Protein AF-A0A527ZKC8-F1 (afdb_monomer_lite)

Radius of gyration: 43.71 Å; chains: 1; bounding box: 91×38×128 Å

Sequence (226 aa):
FSTQRTRDIEVAEIQVDDKDGSTTWDGANTYVAITREITGYGDRPWTLGAYFKTSQIGDEIERVMGSAMLGLGAMAVAVIVAILLGKRLSRPIQAIAGQATRVADFDLDGVTPLPRSRVLELDNQASAFNAMLIGLRAFSTYIPRSLVAKLVRTGEIGIAEPREAVVTVMFTDIAGFTTLSEQMDAAAAARLLNHHFAILCGAVDAHGGTVDKFLGDGMLAFFGAP

Foldseek 3Di:
DDDPDDPFWDWDWDADDDPPPDPDPDLQRIKIKIWGWDPDDDPDIDIDIDIDRVVVVVVVVVVVVVVVVVVVVVVVVVVVVVVVVCVLPVVLVVLVVVLVVCVLQVVLVPHDQRDAHPDPVSNVVSVVVNVVSVVSVVVCLPDQSQVVNVCSVVVCPPPDDDDDFDKDKDKDADPPVVVVVVVDDSVRNSVVLSVVVNVVVVVCVVVQKAWDDADRSMTMIIDRDD

Structure (mmCIF, N/CA/C/O backbone):
data_AF-A0A527ZKC8-F1
#
_entry.id   AF-A0A527ZKC8-F1
#
loop_
_atom_site.group_PDB
_atom_site.id
_atom_site.type_symbol
_atom_site.label_atom_id
_atom_site.label_alt_id
_atom_site.label_comp_id
_atom_site.label_asym_id
_atom_site.label_entity_id
_atom_site.label_seq_id
_atom_site.pdbx_PDB_ins_code
_atom_site.Cartn_x
_atom_site.Cartn_y
_atom_site.Cartn_z
_atom_site.occupancy
_atom_site.B_iso_or_equiv
_atom_site.auth_seq_id
_atom_site.auth_comp_id
_atom_site.auth_asym_id
_atom_site.auth_atom_id
_atom_site.pdbx_PDB_model_num
ATOM 1 N N . PHE A 1 1 ? 28.612 -21.011 -61.845 1.00 34.03 1 PHE A N 1
ATOM 2 C CA . PHE A 1 1 ? 27.182 -21.032 -61.484 1.00 34.03 1 PHE A CA 1
ATOM 3 C C . PHE A 1 1 ? 26.403 -20.188 -62.489 1.00 34.03 1 PHE A C 1
ATOM 5 O O . PHE A 1 1 ? 26.775 -19.047 -62.695 1.00 34.03 1 PHE A O 1
ATOM 12 N N . SER A 1 2 ? 25.388 -20.787 -63.126 1.00 31.19 2 SER A N 1
ATOM 13 C CA . SER A 1 2 ? 24.141 -20.178 -63.636 1.00 31.19 2 SER A CA 1
ATOM 14 C C . SER A 1 2 ? 24.172 -18.706 -64.102 1.00 31.19 2 SER A C 1
ATOM 16 O O . SER A 1 2 ? 23.878 -17.801 -63.323 1.00 31.19 2 SER A O 1
ATOM 18 N N . THR A 1 3 ? 24.400 -18.476 -65.398 1.00 37.53 3 THR A N 1
ATOM 19 C CA . THR A 1 3 ? 24.140 -17.200 -66.086 1.00 37.53 3 THR A CA 1
ATOM 20 C C . THR A 1 3 ? 22.640 -17.039 -66.351 1.00 37.53 3 THR A C 1
ATOM 22 O O . THR A 1 3 ? 22.071 -17.652 -67.255 1.00 37.53 3 THR A O 1
ATOM 25 N N . GLN A 1 4 ? 21.962 -16.220 -65.545 1.00 36.72 4 GLN A N 1
ATOM 26 C CA . GLN A 1 4 ? 20.552 -15.900 -65.761 1.00 36.72 4 GLN A CA 1
ATOM 27 C C . GLN A 1 4 ? 20.442 -14.805 -66.836 1.00 36.72 4 GLN A C 1
ATOM 29 O O . GLN A 1 4 ? 20.705 -13.628 -66.601 1.00 36.72 4 GLN A O 1
ATOM 34 N N . ARG A 1 5 ? 20.096 -15.240 -68.051 1.00 44.09 5 ARG A N 1
ATOM 35 C CA . ARG A 1 5 ? 20.024 -14.455 -69.290 1.00 44.09 5 ARG A CA 1
ATOM 36 C C . ARG A 1 5 ? 18.889 -13.425 -69.224 1.00 44.09 5 ARG A C 1
ATOM 38 O O . ARG A 1 5 ? 17.745 -13.735 -69.544 1.00 44.09 5 ARG A O 1
ATOM 45 N N . THR A 1 6 ? 19.213 -12.192 -68.847 1.00 40.44 6 THR A N 1
ATOM 46 C CA . THR A 1 6 ? 18.321 -11.037 -69.015 1.00 40.44 6 THR A CA 1
ATOM 47 C C . THR A 1 6 ? 18.992 -10.061 -69.980 1.00 40.44 6 THR A C 1
ATOM 49 O O . THR A 1 6 ? 19.844 -9.291 -69.567 1.00 40.44 6 THR A O 1
ATOM 52 N N . ARG A 1 7 ? 18.607 -10.142 -71.266 1.00 47.56 7 ARG A N 1
ATOM 53 C CA . ARG A 1 7 ? 18.971 -9.249 -72.393 1.00 47.56 7 ARG A CA 1
ATOM 54 C C . ARG A 1 7 ? 20.474 -8.978 -72.590 1.00 47.56 7 ARG A C 1
ATOM 56 O O . ARG A 1 7 ? 20.987 -8.052 -71.988 1.00 47.56 7 ARG A O 1
ATOM 63 N N . ASP A 1 8 ? 21.111 -9.729 -73.498 1.00 53.09 8 ASP A N 1
ATOM 64 C CA . ASP A 1 8 ? 22.372 -9.441 -74.226 1.00 53.09 8 ASP A CA 1
ATOM 65 C C . ASP A 1 8 ? 23.409 -8.549 -73.518 1.00 53.09 8 ASP A C 1
ATOM 67 O O . ASP A 1 8 ? 23.928 -7.597 -74.100 1.00 53.09 8 ASP A O 1
ATOM 71 N N . ILE A 1 9 ? 23.684 -8.831 -72.249 1.00 55.62 9 ILE A N 1
ATOM 72 C CA . ILE A 1 9 ? 24.714 -8.165 -71.463 1.00 55.62 9 ILE A CA 1
ATOM 73 C C . ILE A 1 9 ? 25.569 -9.269 -70.855 1.00 55.62 9 ILE A C 1
ATOM 75 O O . ILE A 1 9 ? 25.065 -10.106 -70.101 1.00 55.62 9 ILE A O 1
ATOM 79 N N . GLU A 1 10 ? 26.846 -9.284 -71.213 1.00 60.34 10 GLU A N 1
ATOM 80 C CA . GLU A 1 10 ? 27.828 -10.234 -70.707 1.00 60.34 10 GLU A CA 1
ATOM 81 C C . GLU A 1 10 ? 28.746 -9.503 -69.721 1.00 60.34 10 GLU A C 1
ATOM 83 O O . GLU A 1 10 ? 29.225 -8.401 -69.995 1.00 60.34 10 GLU A O 1
ATOM 88 N N . VAL A 1 11 ? 28.916 -10.078 -68.529 1.00 58.19 11 VAL A N 1
ATOM 89 C CA . VAL A 1 11 ? 29.765 -9.522 -67.470 1.00 58.19 11 VAL A CA 1
ATOM 90 C C . VAL A 1 11 ? 30.968 -10.438 -67.322 1.00 58.19 11 VAL A C 1
ATOM 92 O O . VAL A 1 11 ? 30.806 -11.606 -66.968 1.00 58.19 11 VAL A O 1
ATOM 95 N N . ALA A 1 12 ? 32.159 -9.916 -67.605 1.00 62.16 12 ALA A N 1
ATOM 96 C CA . ALA A 1 12 ? 33.410 -10.663 -67.546 1.00 62.16 12 ALA A CA 1
ATOM 97 C C . ALA A 1 12 ? 34.423 -9.963 -66.633 1.00 62.16 12 ALA A C 1
ATOM 99 O O . ALA A 1 12 ? 34.554 -8.737 -66.651 1.00 62.16 12 ALA A O 1
ATOM 100 N N . GLU A 1 13 ? 35.141 -10.757 -65.843 1.00 60.84 13 GLU A N 1
ATOM 101 C CA . GLU A 1 13 ? 36.259 -10.303 -65.021 1.00 60.84 13 GLU A CA 1
ATOM 102 C C . GLU A 1 13 ? 37.544 -10.389 -65.852 1.00 60.84 13 GLU A C 1
ATOM 104 O O . GLU A 1 13 ? 37.899 -11.454 -66.361 1.00 60.84 13 GLU A O 1
ATOM 109 N N . ILE A 1 14 ? 38.215 -9.255 -66.041 1.00 63.81 14 ILE A N 1
ATOM 110 C CA . ILE A 1 14 ? 39.433 -9.144 -66.842 1.00 63.81 14 ILE A CA 1
ATOM 111 C C . ILE A 1 14 ? 40.577 -8.793 -65.895 1.00 63.81 14 ILE A C 1
ATOM 113 O O . ILE A 1 14 ? 40.623 -7.690 -65.347 1.00 63.81 14 ILE A O 1
ATOM 117 N N . GLN A 1 15 ? 41.505 -9.731 -65.713 1.00 60.19 15 GLN A N 1
ATOM 118 C CA . GLN A 1 15 ? 42.778 -9.470 -65.046 1.00 60.19 15 GLN A CA 1
ATOM 119 C C . GLN A 1 15 ? 43.780 -8.969 -66.084 1.00 60.19 15 GLN A C 1
ATOM 121 O O . GLN A 1 15 ? 44.065 -9.657 -67.065 1.00 60.19 15 GLN A O 1
ATOM 126 N N . VAL A 1 16 ? 44.295 -7.758 -65.884 1.00 58.94 16 VAL A N 1
ATOM 127 C CA . VAL A 1 16 ? 45.365 -7.215 -66.724 1.00 58.94 16 VAL A CA 1
ATOM 128 C C . VAL A 1 16 ? 46.692 -7.523 -66.039 1.00 58.94 16 VAL A C 1
ATOM 130 O O . VAL A 1 16 ? 47.003 -6.934 -65.005 1.00 58.94 16 VAL A O 1
ATOM 133 N N . ASP A 1 17 ? 47.436 -8.473 -66.607 1.00 54.47 17 ASP A N 1
ATOM 134 C CA . ASP A 1 17 ? 48.789 -8.815 -66.166 1.00 54.47 17 ASP A CA 1
ATOM 135 C C . ASP A 1 17 ? 49.722 -7.646 -66.509 1.00 54.47 17 ASP A C 1
ATOM 137 O O . ASP A 1 17 ? 49.762 -7.184 -67.658 1.00 54.47 17 ASP A O 1
ATOM 141 N N . ASP A 1 18 ? 50.404 -7.109 -65.499 1.00 52.97 18 ASP A N 1
ATOM 142 C CA . ASP A 1 18 ? 51.321 -5.994 -65.702 1.00 52.97 18 ASP A CA 1
ATOM 143 C C . ASP A 1 18 ? 52.515 -6.487 -66.531 1.00 52.97 18 ASP A C 1
ATOM 145 O O . ASP A 1 18 ? 53.003 -7.604 -66.347 1.00 52.97 18 ASP A O 1
ATOM 149 N N . LYS A 1 19 ? 53.001 -5.678 -67.477 1.00 51.41 19 LYS A N 1
ATOM 150 C CA . LYS A 1 19 ? 54.030 -6.103 -68.453 1.00 51.41 19 LYS A CA 1
ATOM 151 C C . LYS A 1 19 ? 55.408 -6.383 -67.838 1.00 51.41 19 LYS A C 1
ATOM 153 O O . LYS A 1 19 ? 56.344 -6.681 -68.576 1.00 51.41 19 LYS A O 1
ATOM 158 N N . ASP A 1 20 ? 55.519 -6.325 -66.518 1.00 50.12 20 ASP A N 1
ATOM 159 C CA . A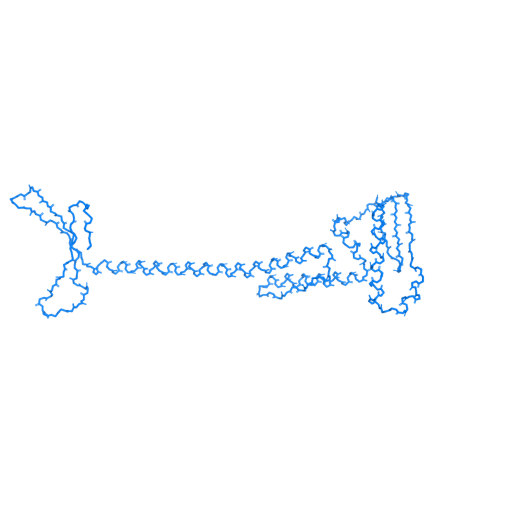SP A 1 20 ? 56.753 -6.464 -65.761 1.00 50.12 20 ASP A CA 1
ATOM 160 C C . ASP A 1 20 ? 56.661 -7.622 -64.752 1.00 50.12 20 ASP A C 1
ATOM 162 O O . ASP A 1 20 ? 56.880 -7.445 -63.560 1.00 50.12 20 ASP A O 1
ATOM 166 N N . GLY A 1 21 ? 56.272 -8.815 -65.231 1.00 47.72 21 GLY A N 1
ATOM 167 C CA . GLY A 1 21 ? 56.601 -10.145 -64.677 1.00 47.72 21 GLY A CA 1
ATOM 168 C C . GLY A 1 21 ? 56.338 -10.435 -63.190 1.00 47.72 21 GLY A C 1
ATOM 169 O O . GLY A 1 21 ? 56.732 -11.496 -62.705 1.00 47.72 21 GLY A O 1
ATOM 170 N N . SER A 1 22 ? 55.697 -9.535 -62.454 1.00 46.09 22 SER A N 1
ATOM 171 C CA . SER A 1 22 ? 55.402 -9.656 -61.035 1.00 46.09 22 SER A CA 1
ATOM 172 C C . SER A 1 22 ? 53.897 -9.796 -60.873 1.00 46.09 22 SER A C 1
ATOM 174 O O . SER A 1 22 ? 53.136 -8.835 -60.866 1.00 46.09 22 SER A O 1
ATOM 176 N N . THR A 1 23 ? 53.448 -11.043 -60.754 1.00 45.53 23 THR A N 1
ATOM 177 C CA . THR A 1 23 ? 52.056 -11.372 -60.440 1.00 45.53 23 THR A CA 1
ATOM 178 C C . THR A 1 23 ? 51.812 -11.109 -58.952 1.00 45.53 23 THR A C 1
ATOM 180 O O . THR A 1 23 ? 51.644 -12.026 -58.145 1.00 45.53 23 THR A O 1
ATOM 183 N N . THR A 1 24 ? 51.849 -9.844 -58.535 1.00 45.81 24 THR A N 1
ATOM 184 C CA . THR A 1 24 ? 51.271 -9.459 -57.248 1.00 45.81 24 THR A CA 1
ATOM 185 C C . THR A 1 24 ? 49.764 -9.633 -57.362 1.00 45.81 24 THR A C 1
ATOM 187 O O . THR A 1 24 ? 49.118 -8.968 -58.169 1.00 45.81 24 THR A O 1
ATOM 190 N N . TRP A 1 25 ? 49.213 -10.559 -56.573 1.00 49.47 25 TRP A N 1
ATOM 191 C CA . TRP A 1 25 ? 47.776 -10.710 -56.342 1.00 49.47 25 TRP A CA 1
ATOM 192 C C . TRP A 1 25 ? 47.262 -9.472 -55.605 1.00 49.47 25 TRP A C 1
ATOM 194 O O . TRP A 1 25 ? 47.007 -9.496 -54.404 1.00 49.47 25 TRP A O 1
ATOM 204 N N . ASP A 1 26 ? 47.177 -8.366 -56.326 1.00 51.28 26 ASP A N 1
ATOM 205 C CA . ASP A 1 26 ? 46.571 -7.141 -55.859 1.00 51.28 26 ASP A CA 1
ATOM 206 C C . ASP A 1 26 ? 45.283 -6.961 -56.663 1.00 51.28 26 ASP A C 1
ATOM 208 O O . ASP A 1 26 ? 45.303 -6.819 -57.890 1.00 51.28 26 ASP A O 1
ATOM 212 N N . GLY A 1 27 ? 44.135 -6.991 -55.979 1.00 54.41 27 GLY A N 1
ATOM 213 C CA . GLY A 1 27 ? 42.819 -6.722 -56.578 1.00 54.41 27 GLY A CA 1
ATOM 214 C C . GLY A 1 27 ? 42.729 -5.341 -57.249 1.00 54.41 27 GLY A C 1
ATOM 215 O O . GLY A 1 27 ? 41.728 -5.012 -57.887 1.00 54.41 27 GLY A O 1
ATOM 216 N N . ALA A 1 28 ? 43.797 -4.546 -57.149 1.00 55.34 28 ALA A N 1
ATOM 217 C CA . ALA A 1 28 ? 44.038 -3.299 -57.841 1.00 55.34 28 ALA A CA 1
ATOM 218 C C . ALA A 1 28 ? 44.031 -3.368 -59.381 1.00 55.34 28 ALA A C 1
ATOM 220 O O . ALA A 1 28 ? 43.897 -2.302 -59.963 1.00 55.34 28 ALA A O 1
ATOM 221 N N . ASN A 1 29 ? 44.132 -4.516 -60.065 1.00 60.88 29 ASN A N 1
ATOM 222 C CA . ASN A 1 29 ? 44.110 -4.574 -61.550 1.00 60.88 29 ASN A CA 1
ATOM 223 C C . ASN A 1 29 ? 42.990 -5.444 -62.151 1.00 60.88 29 ASN A C 1
ATOM 225 O O . ASN A 1 29 ? 43.012 -5.781 -63.338 1.00 60.88 29 ASN A O 1
ATOM 229 N N . THR A 1 30 ? 41.979 -5.774 -61.351 1.00 63.81 30 THR A N 1
ATOM 230 C CA . THR A 1 30 ? 40.803 -6.506 -61.821 1.00 63.81 30 THR A CA 1
ATOM 231 C C . THR A 1 30 ? 39.759 -5.538 -62.372 1.00 63.81 30 THR A C 1
ATOM 233 O O . THR A 1 30 ? 39.296 -4.638 -61.663 1.00 63.81 30 THR A O 1
ATOM 236 N N . TYR A 1 31 ? 39.329 -5.737 -63.615 1.00 70.44 31 TYR A N 1
ATOM 237 C CA . TYR A 1 31 ? 38.285 -4.941 -64.259 1.00 70.44 31 TYR A CA 1
ATOM 238 C C . TYR A 1 31 ? 37.025 -5.770 -64.474 1.00 70.44 31 TYR A C 1
ATOM 240 O O . TYR A 1 31 ? 37.095 -6.910 -64.927 1.00 70.44 31 TYR A O 1
ATOM 248 N N . VAL A 1 32 ? 35.866 -5.176 -64.207 1.00 73.50 32 VAL A N 1
ATOM 249 C CA . VAL A 1 32 ? 34.579 -5.741 -64.611 1.00 73.50 32 VAL A CA 1
ATOM 250 C C . VAL A 1 32 ? 34.177 -5.068 -65.913 1.00 73.50 32 VAL A C 1
ATOM 252 O O . VAL A 1 32 ? 33.962 -3.853 -65.953 1.00 73.50 32 VAL A O 1
ATOM 255 N N . ALA A 1 33 ? 34.103 -5.850 -66.986 1.00 73.44 33 ALA A N 1
ATOM 256 C CA . ALA A 1 33 ? 33.625 -5.387 -68.279 1.00 73.44 33 ALA A CA 1
ATOM 257 C C . ALA A 1 33 ? 32.172 -5.811 -68.474 1.00 73.44 33 ALA A C 1
ATOM 259 O O . ALA A 1 33 ? 31.831 -6.983 -68.318 1.00 73.44 33 ALA A O 1
ATOM 260 N N . ILE A 1 34 ? 31.331 -4.842 -68.822 1.00 79.19 34 ILE A N 1
ATOM 261 C CA . ILE A 1 34 ? 29.949 -5.058 -69.231 1.00 79.19 34 ILE A CA 1
ATOM 262 C C . ILE A 1 34 ? 29.918 -4.849 -70.737 1.00 79.19 34 ILE A C 1
ATOM 264 O O . ILE A 1 34 ? 30.063 -3.717 -71.209 1.00 79.19 34 ILE A O 1
ATOM 268 N N . THR A 1 35 ? 29.772 -5.931 -71.491 1.00 78.25 35 THR A N 1
ATOM 269 C CA . THR A 1 35 ? 29.757 -5.905 -72.953 1.00 78.25 35 THR A CA 1
ATOM 270 C C . THR A 1 35 ? 28.366 -6.222 -73.484 1.00 78.25 35 THR A C 1
ATOM 272 O O . THR A 1 35 ? 27.590 -6.970 -72.888 1.00 78.25 35 THR A O 1
ATOM 275 N N . ARG A 1 36 ? 28.039 -5.624 -74.626 1.00 79.25 36 ARG A N 1
ATOM 276 C CA . ARG A 1 36 ? 26.845 -5.911 -75.411 1.00 79.25 36 ARG A CA 1
ATOM 277 C C . ARG A 1 36 ? 27.232 -6.032 -76.873 1.00 79.25 36 ARG A C 1
ATOM 279 O O . ARG A 1 36 ? 27.911 -5.164 -77.420 1.00 79.25 36 ARG A O 1
ATOM 286 N N . GLU A 1 37 ? 26.762 -7.087 -77.520 1.00 75.75 37 GLU A N 1
ATOM 287 C CA . GLU A 1 37 ? 26.923 -7.240 -78.961 1.00 75.75 37 GLU A CA 1
ATOM 288 C C . GLU A 1 37 ? 25.838 -6.468 -79.715 1.00 75.75 37 GLU A C 1
ATOM 290 O O . GLU A 1 37 ? 24.651 -6.517 -79.383 1.00 75.75 37 GLU A O 1
ATOM 295 N N . ILE A 1 38 ? 26.257 -5.733 -80.741 1.00 76.75 38 ILE A N 1
ATOM 296 C CA . ILE A 1 38 ? 25.385 -5.022 -81.667 1.00 76.75 38 ILE A CA 1
ATOM 297 C C . ILE A 1 38 ? 25.590 -5.641 -83.051 1.00 76.75 38 ILE A C 1
ATOM 299 O O . ILE A 1 3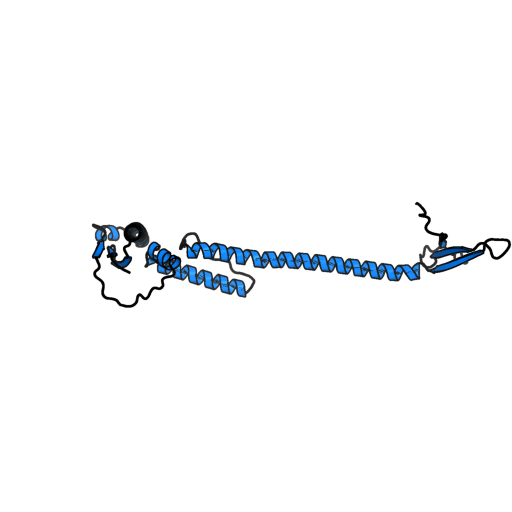8 ? 26.659 -5.544 -83.657 1.00 76.75 38 ILE A O 1
ATOM 303 N N . THR A 1 39 ? 24.545 -6.291 -83.557 1.00 70.31 39 THR A N 1
ATOM 304 C CA . THR A 1 39 ? 24.485 -6.870 -84.906 1.00 70.31 39 THR A CA 1
ATOM 305 C C . THR A 1 39 ? 23.741 -5.926 -85.853 1.00 70.31 39 THR A C 1
ATOM 307 O O . THR A 1 39 ? 22.720 -5.363 -85.463 1.00 70.31 39 THR A O 1
ATOM 310 N N . GLY A 1 40 ? 24.202 -5.779 -87.100 1.00 67.25 40 GLY A N 1
ATOM 311 C CA . GLY A 1 40 ? 23.507 -4.996 -88.141 1.00 67.25 40 GLY A CA 1
ATOM 312 C C . GLY A 1 40 ? 24.280 -3.795 -88.704 1.00 67.25 40 GLY A C 1
ATOM 313 O O . GLY A 1 40 ? 23.806 -3.166 -89.643 1.00 67.25 40 GLY A O 1
ATOM 314 N N . TYR A 1 41 ? 25.476 -3.506 -88.183 1.00 63.12 41 TYR A N 1
ATOM 315 C CA . TYR A 1 41 ? 26.401 -2.493 -88.706 1.00 63.12 41 TYR A CA 1
ATOM 316 C C . TYR A 1 41 ? 27.690 -3.170 -89.224 1.00 63.12 41 TYR A C 1
ATOM 318 O O . TYR A 1 41 ? 28.722 -3.163 -88.560 1.00 63.12 41 TYR A O 1
ATOM 326 N N . GLY A 1 42 ? 27.623 -3.782 -90.414 1.00 68.00 42 GLY A N 1
ATOM 327 C CA . GLY A 1 42 ? 28.754 -4.438 -91.098 1.00 68.00 42 GLY A CA 1
ATOM 328 C C . GLY A 1 42 ? 28.742 -5.975 -91.060 1.00 68.00 42 GLY A C 1
ATOM 329 O O . GLY A 1 42 ? 27.873 -6.585 -90.443 1.00 68.00 42 GLY A O 1
ATOM 330 N N . ASP A 1 43 ? 29.725 -6.599 -91.722 1.00 71.12 43 ASP A N 1
ATOM 331 C CA . ASP A 1 43 ? 29.804 -8.059 -91.951 1.00 71.12 43 ASP A CA 1
ATOM 332 C C . ASP A 1 43 ? 30.198 -8.891 -90.712 1.00 71.12 43 ASP A C 1
ATOM 334 O O . ASP A 1 43 ? 30.243 -10.122 -90.768 1.00 71.12 43 ASP A O 1
ATOM 338 N N . ARG A 1 44 ? 30.507 -8.246 -89.580 1.00 71.25 44 ARG A N 1
ATOM 339 C CA . ARG A 1 44 ? 30.833 -8.903 -88.303 1.00 71.25 44 ARG A CA 1
ATOM 340 C C . ARG A 1 44 ? 30.126 -8.192 -87.145 1.00 71.25 44 ARG A C 1
ATOM 342 O O . ARG A 1 44 ? 29.979 -6.973 -87.213 1.00 71.25 44 ARG A O 1
ATOM 349 N N . PRO A 1 45 ? 29.692 -8.915 -86.097 1.00 74.12 45 PRO A N 1
ATOM 350 C CA . PRO A 1 45 ? 29.107 -8.306 -84.905 1.00 74.12 45 PRO A CA 1
ATOM 351 C C . PRO A 1 45 ? 30.128 -7.405 -84.201 1.00 74.12 45 PRO A C 1
ATOM 353 O O . PRO A 1 45 ? 31.303 -7.756 -84.096 1.00 74.12 45 PRO A O 1
ATOM 356 N N . TRP A 1 46 ? 29.679 -6.240 -83.734 1.00 76.19 46 TRP A N 1
ATOM 357 C CA . TRP A 1 46 ? 30.509 -5.319 -82.955 1.00 76.19 46 TRP A CA 1
ATOM 358 C C . TRP A 1 46 ? 30.189 -5.486 -81.475 1.00 76.19 46 TRP A C 1
ATOM 360 O O . TRP A 1 46 ? 29.026 -5.416 -81.080 1.00 76.19 46 TRP A O 1
ATOM 370 N N . THR A 1 47 ? 31.213 -5.656 -80.645 1.00 76.88 47 THR A N 1
ATOM 371 C CA . THR A 1 47 ? 31.061 -5.699 -79.188 1.00 76.88 47 THR A CA 1
ATOM 372 C C . THR A 1 47 ? 31.312 -4.306 -78.624 1.00 76.88 47 THR A C 1
ATOM 374 O O . THR A 1 47 ? 32.432 -3.799 -78.672 1.00 76.88 47 THR A O 1
ATOM 377 N N . LEU A 1 48 ? 30.268 -3.671 -78.096 1.00 77.75 48 LEU A N 1
ATOM 378 C CA . LEU A 1 48 ? 30.373 -2.405 -77.379 1.00 77.75 48 LEU A CA 1
ATOM 379 C C . LEU A 1 48 ? 30.357 -2.706 -75.881 1.00 77.75 48 LEU A C 1
ATOM 381 O O . LEU A 1 48 ? 29.416 -3.323 -75.389 1.00 77.75 48 LEU A O 1
ATOM 385 N N . GLY A 1 49 ? 31.376 -2.279 -75.144 1.00 75.88 49 GLY A N 1
ATOM 386 C CA . GLY A 1 49 ? 31.428 -2.500 -73.704 1.00 75.88 49 GLY A CA 1
ATOM 387 C C . GLY A 1 49 ? 32.011 -1.328 -72.939 1.00 75.88 49 GLY A C 1
ATOM 388 O O . GLY A 1 49 ? 32.796 -0.550 -73.477 1.00 75.88 49 GLY A O 1
ATOM 389 N N . ALA A 1 50 ? 31.616 -1.221 -71.677 1.00 78.00 50 ALA A N 1
ATOM 390 C CA . ALA A 1 50 ? 32.232 -0.334 -70.701 1.00 78.00 50 ALA A CA 1
ATOM 391 C C . ALA A 1 50 ? 32.959 -1.191 -69.662 1.00 78.00 50 ALA A C 1
ATOM 393 O O . ALA A 1 50 ? 32.416 -2.197 -69.203 1.00 78.00 50 ALA A O 1
ATOM 394 N N . TYR A 1 51 ? 34.181 -0.806 -69.303 1.00 73.19 51 TYR A N 1
ATOM 395 C CA . TYR A 1 51 ? 34.959 -1.472 -68.263 1.00 73.19 51 TYR A CA 1
ATOM 396 C C . TYR A 1 51 ? 35.105 -0.549 -67.056 1.00 73.19 51 TYR A C 1
ATOM 398 O O . TYR A 1 51 ? 35.358 0.648 -67.200 1.00 73.19 51 TYR A O 1
ATOM 406 N N . PHE A 1 52 ? 34.954 -1.115 -65.865 1.00 74.62 52 PHE A N 1
ATOM 407 C CA . PHE A 1 52 ? 35.111 -0.406 -64.601 1.00 74.62 52 PHE A CA 1
ATOM 408 C C . PHE A 1 52 ? 36.148 -1.125 -63.756 1.00 74.62 52 PHE A C 1
ATOM 410 O O . PHE A 1 52 ? 36.214 -2.356 -63.736 1.00 74.62 52 PHE A O 1
ATOM 417 N N . LYS A 1 53 ? 36.985 -0.355 -63.067 1.00 70.62 53 LYS A N 1
ATOM 418 C CA . LYS A 1 53 ? 37.990 -0.917 -62.172 1.00 70.62 53 LYS A CA 1
ATOM 419 C C . LYS A 1 53 ? 37.283 -1.449 -60.924 1.00 70.62 53 LYS A C 1
ATOM 421 O O . LYS A 1 53 ? 36.535 -0.707 -60.296 1.00 70.62 53 LYS A O 1
ATOM 426 N N . THR A 1 54 ? 37.522 -2.701 -60.538 1.00 66.50 54 THR A N 1
ATOM 427 C CA . THR A 1 54 ? 36.836 -3.324 -59.385 1.00 66.50 54 THR A CA 1
ATOM 428 C C . THR A 1 54 ? 37.106 -2.559 -58.089 1.00 66.50 54 THR A C 1
ATOM 430 O O . THR A 1 54 ? 36.200 -2.380 -57.280 1.00 66.50 54 THR A O 1
ATOM 433 N N . SER A 1 55 ? 38.306 -1.991 -57.936 1.00 67.56 55 SER A N 1
ATOM 434 C CA . SER A 1 55 ? 38.659 -1.142 -56.791 1.00 67.56 55 SER A CA 1
ATOM 435 C C . SER A 1 55 ? 37.869 0.176 -56.721 1.00 67.56 55 SER A C 1
ATOM 437 O O . SER A 1 55 ? 37.763 0.749 -55.650 1.00 67.56 55 SER A O 1
ATOM 439 N N . GLN A 1 56 ? 37.294 0.665 -57.830 1.00 64.88 56 GLN A N 1
ATOM 440 C CA . GLN A 1 56 ? 36.401 1.841 -57.825 1.00 64.88 56 GLN A CA 1
ATOM 441 C C . GLN A 1 56 ? 34.973 1.504 -57.366 1.00 64.88 56 GLN A C 1
ATOM 443 O O . GLN A 1 56 ? 34.152 2.401 -57.217 1.00 64.88 56 GLN A O 1
ATOM 448 N N . ILE A 1 57 ? 34.649 0.216 -57.217 1.00 65.88 57 ILE A N 1
ATOM 449 C CA . ILE A 1 57 ? 33.337 -0.266 -56.770 1.00 65.88 57 ILE A CA 1
ATOM 450 C C . ILE A 1 57 ? 33.445 -0.856 -55.355 1.00 65.88 57 ILE A C 1
ATOM 452 O O . ILE A 1 57 ? 32.528 -0.695 -54.549 1.00 65.88 57 ILE A O 1
ATOM 456 N N . GLY A 1 58 ? 34.559 -1.528 -55.046 1.00 65.75 58 GLY A N 1
ATOM 457 C CA . GLY A 1 58 ? 34.799 -2.195 -53.765 1.00 65.75 58 GLY A CA 1
ATOM 458 C C . GLY A 1 58 ? 34.776 -1.247 -52.566 1.00 65.75 58 GLY A C 1
ATOM 459 O O . GLY A 1 58 ? 34.023 -1.492 -51.624 1.00 65.75 58 GLY A O 1
ATOM 460 N N . ASP A 1 59 ? 35.515 -0.136 -52.630 1.00 69.00 59 ASP A N 1
ATOM 461 C CA . ASP A 1 59 ? 35.669 0.798 -51.502 1.00 69.00 59 ASP A CA 1
ATOM 462 C C . ASP A 1 59 ? 34.333 1.462 -51.108 1.00 69.00 59 ASP A C 1
ATOM 464 O O . ASP A 1 59 ? 34.024 1.664 -49.927 1.00 69.00 59 ASP A O 1
ATOM 468 N N . GLU A 1 60 ? 33.483 1.756 -52.094 1.00 71.19 60 GLU A N 1
ATOM 469 C CA . GLU A 1 60 ? 32.125 2.261 -51.892 1.00 71.19 60 GLU A CA 1
ATOM 470 C C . GLU A 1 60 ? 31.207 1.224 -51.228 1.00 71.19 60 GLU A C 1
ATOM 472 O O . GLU A 1 60 ? 30.460 1.574 -50.305 1.00 71.19 60 GLU A O 1
ATOM 477 N N . ILE A 1 61 ? 31.251 -0.038 -51.669 1.00 78.50 61 ILE A N 1
ATOM 478 C CA . ILE A 1 61 ? 30.409 -1.118 -51.128 1.00 78.50 61 ILE A CA 1
ATOM 479 C C . ILE A 1 61 ? 30.841 -1.488 -49.706 1.00 78.50 61 ILE A C 1
ATOM 481 O O . ILE A 1 61 ? 29.982 -1.629 -48.829 1.00 78.50 61 ILE A O 1
ATOM 485 N N . GLU A 1 62 ? 32.145 -1.585 -49.442 1.00 77.81 62 GLU A N 1
ATOM 486 C CA . GLU A 1 62 ? 32.666 -1.893 -48.106 1.00 77.81 62 GLU A CA 1
ATOM 487 C C . GLU A 1 62 ? 32.280 -0.818 -47.083 1.00 77.81 62 GLU A C 1
ATOM 489 O O . GLU A 1 62 ? 31.856 -1.139 -45.968 1.00 77.81 62 GLU A O 1
ATOM 494 N N . ARG A 1 63 ? 32.309 0.465 -47.469 1.00 81.12 63 ARG A N 1
ATOM 495 C CA . ARG A 1 63 ? 31.869 1.578 -46.610 1.00 81.12 63 ARG A CA 1
ATOM 496 C C . ARG A 1 63 ? 30.372 1.509 -46.277 1.00 81.12 63 ARG A C 1
ATOM 498 O O . ARG A 1 63 ? 29.970 1.777 -45.137 1.00 81.12 63 ARG A O 1
ATOM 505 N N . VAL A 1 64 ? 29.533 1.132 -47.243 1.00 85.88 64 VAL A N 1
ATOM 506 C CA . VAL A 1 64 ? 28.086 0.951 -47.027 1.00 85.88 64 VAL A CA 1
ATOM 507 C C . VAL A 1 64 ? 27.813 -0.267 -46.141 1.00 85.88 64 VAL A C 1
ATOM 509 O O . VAL A 1 64 ? 27.027 -0.171 -45.199 1.00 85.88 64 VAL A O 1
ATOM 512 N N . MET A 1 65 ? 28.498 -1.391 -46.368 1.00 86.38 65 MET A N 1
ATOM 513 C CA . MET A 1 65 ? 28.353 -2.583 -45.524 1.00 86.38 65 MET A CA 1
ATOM 514 C C . MET A 1 65 ? 28.824 -2.338 -44.085 1.00 86.38 65 MET A C 1
ATOM 516 O O . MET A 1 65 ? 28.129 -2.724 -43.143 1.00 86.38 65 MET A O 1
ATOM 520 N N . GLY A 1 66 ? 29.953 -1.648 -43.896 1.00 83.94 66 GLY A N 1
ATOM 521 C CA . GLY A 1 66 ? 30.477 -1.311 -42.570 1.00 83.94 66 GLY A CA 1
ATOM 522 C C . GLY A 1 66 ? 29.536 -0.401 -41.774 1.00 83.94 66 GLY A C 1
ATOM 523 O O . GLY A 1 66 ? 29.239 -0.671 -40.608 1.00 83.94 66 GLY A O 1
ATOM 524 N N . SER A 1 67 ? 28.991 0.640 -42.411 1.00 90.62 67 SER A N 1
ATOM 525 C CA . SER A 1 67 ? 28.000 1.522 -41.774 1.00 90.62 67 SER A CA 1
ATOM 526 C C . SER A 1 67 ? 26.666 0.818 -41.492 1.00 90.62 67 SER A C 1
ATOM 528 O O . SER A 1 67 ? 26.071 1.050 -40.436 1.00 90.62 67 SER A O 1
ATOM 530 N N . ALA A 1 68 ? 26.230 -0.104 -42.358 1.00 91.75 68 ALA A N 1
ATOM 531 C CA . ALA A 1 68 ? 25.048 -0.930 -42.114 1.00 91.75 68 ALA A CA 1
ATOM 532 C C . ALA A 1 68 ? 25.223 -1.848 -40.890 1.00 91.75 68 ALA A C 1
ATOM 534 O O . ALA A 1 68 ? 24.333 -1.911 -40.039 1.00 91.75 68 ALA A O 1
ATOM 535 N N . MET A 1 69 ? 26.377 -2.511 -40.749 1.00 92.56 69 MET A N 1
ATOM 536 C CA . MET A 1 69 ? 26.680 -3.352 -39.582 1.00 92.56 69 MET A CA 1
ATOM 537 C C . MET A 1 69 ? 26.742 -2.542 -38.283 1.00 92.56 69 MET A C 1
ATOM 539 O O . MET A 1 69 ? 26.190 -2.972 -37.268 1.00 92.56 69 MET A O 1
ATOM 543 N N . LEU A 1 70 ? 27.352 -1.353 -38.315 1.00 94.81 70 LEU A N 1
ATOM 544 C CA . LEU A 1 70 ? 27.372 -0.444 -37.166 1.00 94.81 70 LEU A CA 1
ATOM 545 C C . LEU A 1 70 ? 25.958 -0.008 -36.766 1.00 94.81 70 LEU A C 1
ATOM 547 O O . LEU A 1 70 ? 25.631 -0.023 -35.579 1.00 94.81 70 LEU A O 1
ATOM 551 N N . GLY A 1 71 ? 25.101 0.318 -37.738 1.00 94.00 71 GLY A N 1
ATOM 552 C CA . GLY A 1 71 ? 23.699 0.656 -37.485 1.00 94.00 71 GLY A CA 1
ATOM 553 C C . GLY A 1 71 ? 22.922 -0.497 -36.845 1.00 94.00 71 GLY A C 1
ATOM 554 O O . GLY A 1 71 ? 22.197 -0.296 -35.869 1.00 94.00 71 GLY A O 1
ATOM 555 N N . LEU A 1 72 ? 23.123 -1.720 -37.337 1.00 96.06 72 LEU A N 1
ATOM 556 C CA . LEU A 1 72 ? 22.477 -2.924 -36.806 1.00 96.06 72 LEU A CA 1
ATOM 557 C C . LEU A 1 72 ? 22.949 -3.224 -35.374 1.00 96.06 72 LEU A C 1
ATOM 559 O O . LEU A 1 72 ? 22.133 -3.516 -34.497 1.00 96.06 72 LEU A O 1
ATOM 563 N N . GLY A 1 73 ? 24.248 -3.058 -35.111 1.00 96.56 73 GLY A N 1
ATOM 564 C CA . GLY A 1 73 ? 24.819 -3.142 -33.767 1.00 96.56 73 GLY A CA 1
ATOM 565 C C . GLY A 1 73 ? 24.236 -2.094 -32.817 1.00 96.56 73 GLY A C 1
ATOM 566 O O . GLY A 1 73 ? 23.794 -2.435 -31.719 1.00 96.56 73 GLY A O 1
ATOM 567 N N . ALA A 1 74 ? 24.152 -0.833 -33.247 1.00 97.00 74 ALA A N 1
ATOM 568 C CA . ALA A 1 74 ? 23.556 0.244 -32.457 1.00 97.00 74 ALA A CA 1
ATOM 569 C C . ALA A 1 74 ? 22.077 -0.028 -32.132 1.00 97.00 74 ALA A C 1
ATOM 571 O O . ALA A 1 74 ? 21.647 0.164 -30.993 1.00 97.00 74 ALA A O 1
ATOM 572 N N . MET A 1 75 ? 21.312 -0.544 -33.098 1.00 97.44 75 MET A N 1
ATOM 573 C CA . MET A 1 75 ? 19.914 -0.929 -32.895 1.00 97.44 75 MET A CA 1
ATOM 574 C C . MET A 1 75 ? 19.783 -2.076 -31.885 1.00 97.44 75 MET A C 1
ATOM 576 O O . MET A 1 75 ? 18.944 -2.009 -30.985 1.00 97.44 75 MET A O 1
ATOM 580 N N . ALA A 1 76 ? 20.641 -3.095 -31.972 1.00 97.00 76 ALA A N 1
ATOM 581 C CA . ALA A 1 76 ? 20.653 -4.197 -31.012 1.00 97.00 76 ALA A CA 1
ATOM 582 C C . ALA A 1 76 ? 20.957 -3.707 -29.586 1.00 97.00 76 ALA A C 1
ATOM 584 O O . ALA A 1 76 ? 20.259 -4.078 -28.639 1.00 97.00 76 ALA A O 1
ATOM 585 N N . VAL A 1 77 ? 21.941 -2.815 -29.428 1.00 97.50 77 VAL A N 1
ATOM 586 C CA . VAL A 1 77 ? 22.269 -2.197 -28.134 1.00 97.50 77 VAL A CA 1
ATOM 587 C C . VAL A 1 77 ? 21.091 -1.382 -27.600 1.00 97.50 77 VAL A C 1
ATOM 589 O O . VAL A 1 77 ? 20.734 -1.535 -26.432 1.00 97.50 77 VAL A O 1
ATOM 592 N N . ALA A 1 78 ? 20.441 -0.572 -28.440 1.00 97.12 78 ALA A N 1
ATOM 593 C CA . ALA A 1 78 ? 19.278 0.217 -28.039 1.00 97.12 78 ALA A CA 1
ATOM 594 C C . ALA A 1 78 ? 18.129 -0.669 -27.529 1.00 97.12 78 ALA A C 1
ATOM 596 O O . ALA A 1 78 ? 17.547 -0.380 -26.481 1.00 97.12 78 ALA A O 1
ATOM 597 N N . VAL A 1 79 ? 17.849 -1.788 -28.205 1.00 97.56 79 VAL A N 1
ATOM 598 C CA . VAL A 1 79 ? 16.828 -2.761 -27.776 1.00 97.56 79 VAL A CA 1
ATOM 599 C C . VAL A 1 79 ? 17.202 -3.406 -26.439 1.00 97.56 79 VAL A C 1
ATOM 601 O O . VAL A 1 79 ? 16.359 -3.506 -25.546 1.00 97.56 79 VAL A O 1
ATOM 604 N N . ILE A 1 80 ? 18.465 -3.801 -26.255 1.00 96.81 80 ILE A N 1
ATOM 605 C CA . ILE A 1 80 ? 18.942 -4.378 -24.989 1.00 96.81 80 ILE A CA 1
ATOM 606 C C . ILE A 1 80 ? 18.786 -3.368 -23.847 1.00 96.81 80 ILE A C 1
ATOM 608 O O . ILE A 1 80 ? 18.247 -3.712 -22.791 1.00 96.81 80 ILE A O 1
ATOM 612 N N . VAL A 1 81 ? 19.202 -2.117 -24.057 1.00 96.44 81 VAL A N 1
ATOM 613 C CA . VAL A 1 81 ? 19.060 -1.038 -23.070 1.00 96.44 81 VAL A CA 1
ATOM 614 C C . VAL A 1 81 ? 17.587 -0.793 -22.742 1.00 96.44 81 VAL A C 1
ATOM 616 O O . VAL A 1 81 ? 17.242 -0.727 -21.562 1.00 96.44 81 VAL A O 1
ATOM 619 N N . ALA A 1 82 ? 16.707 -0.742 -23.746 1.00 94.81 82 ALA A N 1
ATOM 620 C CA . ALA A 1 82 ? 15.271 -0.565 -23.547 1.00 94.81 82 ALA A CA 1
ATOM 621 C C . ALA A 1 82 ? 14.660 -1.698 -22.702 1.00 94.81 82 ALA A C 1
ATOM 623 O O . ALA A 1 82 ? 13.923 -1.432 -21.751 1.00 94.81 82 ALA A O 1
ATOM 624 N N . ILE A 1 83 ? 15.015 -2.958 -22.979 1.00 95.06 83 ILE A N 1
ATOM 625 C CA . ILE A 1 83 ? 14.531 -4.115 -22.208 1.00 95.06 83 ILE A CA 1
ATOM 626 C C . ILE A 1 83 ? 15.064 -4.082 -20.768 1.00 95.06 83 ILE A C 1
ATOM 628 O O . ILE A 1 83 ? 14.314 -4.353 -19.824 1.00 95.06 83 ILE A O 1
ATOM 632 N N . LEU A 1 84 ? 16.344 -3.755 -20.572 1.00 90.06 84 LEU A N 1
ATOM 633 C CA . LEU A 1 84 ? 16.950 -3.656 -19.241 1.00 90.06 84 LEU A CA 1
ATOM 634 C C . LEU A 1 84 ? 16.310 -2.542 -18.410 1.00 90.06 84 LEU A C 1
ATOM 636 O O . LEU A 1 84 ? 15.987 -2.760 -17.238 1.00 90.06 84 LEU A O 1
ATOM 640 N N . LEU A 1 85 ? 16.100 -1.372 -19.014 1.00 88.44 85 LEU A N 1
ATOM 641 C CA . LEU A 1 85 ? 15.465 -0.229 -18.368 1.00 88.44 85 LEU A CA 1
ATOM 642 C C . LEU A 1 85 ? 14.000 -0.543 -18.040 1.00 88.44 85 LEU A C 1
ATOM 644 O O . LEU A 1 85 ? 13.580 -0.372 -16.896 1.00 88.44 85 LEU A O 1
ATOM 648 N N . GLY A 1 86 ? 13.264 -1.133 -18.986 1.00 87.88 86 GLY A N 1
ATOM 649 C CA . GLY A 1 86 ? 11.888 -1.583 -18.776 1.00 87.88 86 GLY A CA 1
ATOM 650 C C . GLY A 1 86 ? 11.769 -2.561 -17.607 1.00 87.88 86 GLY A C 1
ATOM 651 O O . GLY A 1 86 ? 10.942 -2.372 -16.715 1.00 87.88 86 GLY A O 1
ATOM 652 N N . LYS A 1 87 ? 12.657 -3.560 -17.525 1.00 85.69 87 LYS A N 1
ATOM 653 C CA . LYS A 1 87 ? 12.674 -4.508 -16.397 1.00 85.69 87 LYS A CA 1
ATOM 654 C C . LYS A 1 87 ? 13.081 -3.857 -15.070 1.00 85.69 87 LYS A C 1
ATOM 656 O O . LYS A 1 87 ? 12.583 -4.283 -14.026 1.00 85.69 87 LYS A O 1
ATOM 661 N N . ARG A 1 88 ? 13.962 -2.849 -15.085 1.00 81.38 88 ARG A N 1
ATOM 662 C CA . ARG A 1 88 ? 14.377 -2.115 -13.875 1.00 81.38 88 ARG A CA 1
ATOM 663 C C . ARG A 1 88 ? 13.281 -1.220 -13.305 1.00 81.38 88 ARG A C 1
ATOM 665 O O . ARG A 1 88 ? 13.225 -1.102 -12.087 1.00 81.38 88 ARG A O 1
ATOM 672 N N . LEU A 1 89 ? 12.424 -0.630 -14.139 1.00 81.94 89 LEU A N 1
ATOM 673 C CA . LEU A 1 89 ? 11.315 0.208 -13.666 1.00 81.94 89 LEU A CA 1
ATOM 674 C C . LEU A 1 89 ? 10.037 -0.591 -13.388 1.00 81.94 89 LEU A C 1
ATOM 676 O O . LEU A 1 89 ? 9.357 -0.333 -12.399 1.00 81.94 89 LEU A O 1
ATOM 680 N N . SER A 1 90 ? 9.713 -1.583 -14.219 1.00 86.44 90 SER A N 1
ATOM 681 C CA . SER A 1 90 ? 8.437 -2.301 -14.112 1.00 86.44 90 SER A CA 1
ATOM 682 C C . SER A 1 90 ? 8.330 -3.149 -12.843 1.00 86.44 90 SER A C 1
ATOM 684 O O . SER A 1 90 ? 7.248 -3.244 -12.267 1.00 86.44 90 SER A O 1
ATOM 686 N N . ARG A 1 91 ? 9.429 -3.776 -12.399 1.00 82.50 91 ARG A N 1
ATOM 687 C CA . ARG A 1 91 ? 9.416 -4.659 -11.219 1.00 82.50 91 ARG A CA 1
ATOM 688 C C . ARG A 1 91 ? 9.098 -3.906 -9.914 1.00 82.50 91 ARG A C 1
ATOM 690 O O . ARG A 1 91 ? 8.195 -4.352 -9.211 1.00 82.50 91 ARG A O 1
ATOM 69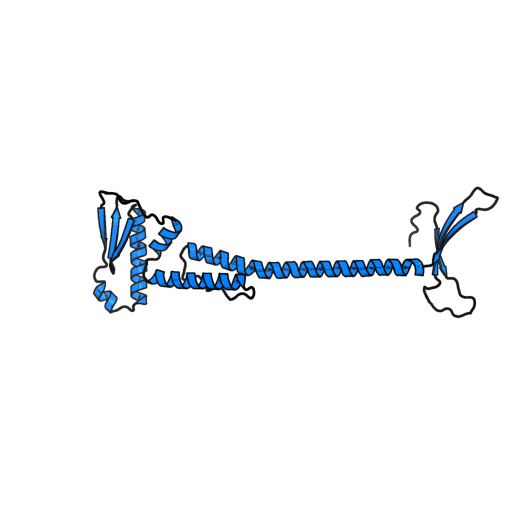7 N N . PRO A 1 92 ? 9.767 -2.780 -9.583 1.00 79.25 92 PRO A N 1
ATOM 698 C CA . PRO A 1 92 ? 9.426 -1.992 -8.398 1.00 79.25 92 PRO A CA 1
ATOM 699 C C . PRO A 1 92 ? 7.986 -1.475 -8.408 1.00 79.25 92 PRO A C 1
ATOM 701 O O . PRO A 1 92 ? 7.314 -1.546 -7.386 1.00 79.25 92 PRO A O 1
ATOM 704 N N . ILE A 1 93 ? 7.492 -1.006 -9.561 1.00 83.81 93 ILE A N 1
ATOM 705 C CA . ILE A 1 93 ? 6.128 -0.470 -9.683 1.00 83.81 93 ILE A CA 1
ATOM 706 C C . ILE A 1 93 ? 5.087 -1.555 -9.387 1.00 83.81 93 ILE A C 1
ATOM 708 O O . ILE A 1 93 ? 4.164 -1.328 -8.608 1.00 83.81 93 ILE A O 1
ATOM 712 N N . GLN A 1 94 ? 5.257 -2.756 -9.949 1.00 82.81 94 GLN A N 1
ATOM 713 C CA . GLN A 1 94 ? 4.363 -3.885 -9.674 1.00 82.81 94 GLN A CA 1
ATOM 714 C C . GLN A 1 94 ? 4.421 -4.327 -8.206 1.00 82.81 94 GLN A C 1
ATOM 716 O O . GLN A 1 94 ? 3.393 -4.690 -7.637 1.00 82.81 94 GLN A O 1
ATOM 721 N N . ALA A 1 95 ? 5.600 -4.263 -7.581 1.00 80.62 95 ALA A N 1
ATOM 722 C CA . ALA A 1 95 ? 5.751 -4.566 -6.162 1.00 80.62 95 ALA A CA 1
ATOM 723 C C . ALA A 1 95 ? 5.002 -3.553 -5.279 1.00 80.62 95 ALA A C 1
ATOM 725 O O . ALA A 1 95 ? 4.275 -3.968 -4.381 1.00 80.62 95 ALA A O 1
ATOM 726 N N . ILE A 1 96 ? 5.118 -2.249 -5.561 1.00 83.00 96 ILE A N 1
ATOM 727 C CA . ILE A 1 96 ? 4.374 -1.200 -4.844 1.00 83.00 96 ILE A CA 1
ATOM 728 C C . ILE A 1 96 ? 2.866 -1.402 -5.022 1.00 83.00 96 ILE A C 1
ATOM 730 O O . ILE A 1 96 ? 2.135 -1.425 -4.035 1.00 83.00 96 ILE A O 1
ATOM 734 N N . ALA A 1 97 ? 2.406 -1.602 -6.261 1.00 81.94 97 ALA A N 1
ATOM 735 C CA . ALA A 1 97 ? 0.986 -1.768 -6.565 1.00 81.94 97 ALA A CA 1
ATOM 736 C C . ALA A 1 97 ? 0.375 -2.974 -5.834 1.00 81.94 97 ALA A C 1
ATOM 738 O O . ALA A 1 97 ? -0.667 -2.843 -5.197 1.00 81.94 97 ALA A O 1
ATOM 739 N N . GLY A 1 98 ? 1.050 -4.129 -5.859 1.00 81.00 98 GLY A N 1
ATOM 740 C CA . GLY A 1 98 ? 0.563 -5.332 -5.182 1.00 81.00 98 GLY A CA 1
ATOM 741 C C . GLY A 1 98 ? 0.502 -5.194 -3.657 1.00 81.00 98 GLY A C 1
ATOM 742 O O . GLY A 1 98 ? -0.415 -5.724 -3.032 1.00 81.00 98 GLY A O 1
ATOM 743 N N . GLN A 1 99 ? 1.449 -4.472 -3.048 1.00 81.19 99 GLN A N 1
ATOM 744 C CA . GLN A 1 99 ? 1.434 -4.215 -1.603 1.00 81.19 99 GLN A CA 1
ATOM 745 C C . GLN A 1 99 ? 0.383 -3.165 -1.221 1.00 81.19 99 GLN A C 1
ATOM 747 O O . GLN A 1 99 ? -0.269 -3.308 -0.191 1.00 81.19 99 GLN A O 1
ATOM 752 N N . ALA A 1 100 ? 0.167 -2.147 -2.057 1.00 80.69 100 ALA A N 1
ATOM 753 C CA . ALA A 1 100 ? -0.848 -1.124 -1.820 1.00 80.69 100 ALA A CA 1
ATOM 754 C C . ALA A 1 100 ? -2.266 -1.713 -1.755 1.00 80.69 100 ALA A C 1
ATOM 756 O O . ALA A 1 100 ? -3.036 -1.326 -0.880 1.00 80.69 100 ALA A O 1
ATOM 757 N N . THR A 1 101 ? -2.594 -2.692 -2.608 1.00 79.38 101 THR A N 1
ATOM 758 C CA . THR A 1 101 ? -3.888 -3.396 -2.544 1.00 79.38 101 THR A CA 1
ATOM 759 C C . THR A 1 101 ? -4.082 -4.117 -1.209 1.00 79.38 101 THR A C 1
ATOM 761 O O . THR A 1 101 ? -5.140 -4.007 -0.605 1.00 79.38 101 THR A O 1
ATOM 764 N N . ARG A 1 102 ? -3.041 -4.777 -0.684 1.00 77.69 102 ARG A N 1
ATOM 765 C CA . ARG A 1 102 ? -3.114 -5.453 0.627 1.00 77.69 102 ARG A CA 1
ATOM 766 C C . ARG A 1 102 ? -3.296 -4.476 1.784 1.00 77.69 102 ARG A C 1
ATOM 768 O O . ARG A 1 102 ? -4.032 -4.758 2.723 1.00 77.69 102 ARG A O 1
ATOM 775 N N . VAL A 1 103 ? -2.645 -3.314 1.705 1.00 79.00 103 VAL A N 1
ATOM 776 C CA . VAL A 1 103 ? -2.836 -2.236 2.684 1.00 79.00 103 VAL A CA 1
ATOM 777 C C . VAL A 1 103 ? -4.259 -1.671 2.615 1.00 79.00 103 VAL A C 1
ATOM 779 O O . VAL A 1 103 ? -4.829 -1.380 3.664 1.00 79.00 103 VAL A O 1
ATOM 782 N N . ALA A 1 104 ? -4.853 -1.559 1.422 1.00 72.00 104 ALA A N 1
ATOM 783 C CA . ALA A 1 104 ? -6.250 -1.144 1.258 1.00 72.00 104 ALA A CA 1
ATOM 784 C C . ALA A 1 104 ? -7.234 -2.138 1.902 1.00 72.00 104 ALA A C 1
ATOM 786 O O . ALA A 1 104 ? -8.207 -1.719 2.523 1.00 72.00 104 ALA A O 1
ATOM 787 N N . ASP A 1 105 ? -6.927 -3.435 1.846 1.00 72.62 105 ASP A N 1
ATOM 788 C CA . ASP A 1 105 ? -7.680 -4.486 2.545 1.00 72.62 105 ASP A CA 1
ATOM 789 C C . ASP A 1 105 ? -7.341 -4.582 4.051 1.00 72.62 105 ASP A C 1
ATOM 791 O O . ASP A 1 105 ? -7.840 -5.459 4.756 1.00 72.62 105 ASP A O 1
ATOM 795 N N . PHE A 1 106 ? -6.505 -3.671 4.562 1.00 71.50 106 PHE A N 1
ATOM 796 C CA . PHE A 1 106 ? -6.035 -3.604 5.949 1.00 71.50 106 PHE A CA 1
ATOM 797 C C . PHE A 1 106 ? -5.313 -4.875 6.450 1.00 71.50 106 PHE A C 1
ATOM 799 O O . PHE A 1 106 ? -5.209 -5.113 7.658 1.00 71.50 106 PHE A O 1
ATOM 806 N N . ASP A 1 107 ? -4.746 -5.671 5.537 1.00 74.62 107 ASP A N 1
ATOM 807 C CA . ASP A 1 107 ? -3.855 -6.790 5.864 1.00 74.62 107 ASP A CA 1
ATOM 808 C C . ASP A 1 107 ? -2.433 -6.268 6.120 1.00 74.62 107 ASP A C 1
ATOM 810 O O . ASP A 1 107 ? -1.554 -6.287 5.257 1.00 74.62 107 ASP A O 1
ATOM 814 N N . LEU A 1 108 ? -2.212 -5.732 7.322 1.00 73.06 108 LEU A N 1
ATOM 815 C CA . LEU A 1 108 ? -0.949 -5.081 7.686 1.00 73.06 108 LEU A CA 1
ATOM 816 C C . LEU A 1 108 ? 0.135 -6.050 8.157 1.00 73.06 108 LEU A C 1
ATOM 818 O O . LEU A 1 108 ? 1.305 -5.661 8.197 1.00 73.06 108 LEU A O 1
ATOM 822 N N . ASP A 1 109 ? -0.211 -7.282 8.527 1.00 71.62 109 ASP A N 1
ATOM 823 C CA . ASP A 1 109 ? 0.760 -8.254 9.046 1.00 71.62 109 ASP A CA 1
ATOM 824 C C . ASP A 1 109 ? 1.507 -8.956 7.904 1.00 71.62 109 ASP A C 1
ATOM 826 O O . ASP A 1 109 ? 2.694 -9.257 8.037 1.00 71.62 109 ASP A O 1
ATOM 830 N N . GLY A 1 110 ? 0.854 -9.136 6.750 1.00 68.44 110 GLY A N 1
ATOM 831 C CA . GLY A 1 110 ? 1.441 -9.759 5.560 1.00 68.44 110 GLY A CA 1
ATOM 832 C C . GLY A 1 110 ? 2.315 -8.844 4.689 1.00 68.44 110 GLY A C 1
ATOM 833 O O . GLY A 1 110 ? 2.885 -9.312 3.698 1.00 68.44 110 GLY A O 1
ATOM 834 N N . VAL A 1 111 ? 2.425 -7.549 5.012 1.00 71.44 111 VAL A N 1
ATOM 835 C CA . VAL A 1 111 ? 3.131 -6.557 4.179 1.00 71.44 111 VAL A CA 1
ATOM 836 C C . VAL A 1 111 ? 4.577 -6.370 4.643 1.00 71.44 111 VAL A C 1
ATOM 838 O O . VAL A 1 111 ? 4.859 -5.844 5.720 1.00 71.44 111 VAL A O 1
ATOM 841 N N . THR A 1 112 ? 5.539 -6.770 3.819 1.00 76.06 112 THR A N 1
ATOM 842 C CA . THR A 1 112 ? 6.964 -6.506 4.070 1.00 76.06 112 THR A CA 1
ATOM 843 C C . THR A 1 112 ? 7.351 -5.104 3.594 1.00 76.06 112 THR A C 1
ATOM 845 O O . THR A 1 112 ? 6.934 -4.730 2.494 1.00 76.06 112 THR A O 1
ATOM 848 N N . PRO A 1 113 ? 8.181 -4.348 4.344 1.00 78.50 113 PRO A N 1
ATOM 849 C CA . PRO A 1 113 ? 8.697 -3.064 3.879 1.00 78.50 113 PRO A CA 1
ATOM 850 C C . PRO A 1 113 ? 9.359 -3.188 2.507 1.00 78.50 113 PRO A C 1
ATOM 852 O O . PRO A 1 113 ? 10.087 -4.148 2.236 1.00 78.50 113 PRO A O 1
ATOM 855 N N . LEU A 1 114 ? 9.111 -2.208 1.643 1.00 81.38 114 LEU A N 1
ATOM 856 C CA . LEU A 1 114 ? 9.691 -2.185 0.309 1.00 81.38 114 LEU A CA 1
ATOM 857 C C . LEU A 1 114 ? 11.208 -1.939 0.398 1.00 81.38 114 LEU A C 1
ATOM 859 O O . LEU A 1 114 ? 11.639 -1.083 1.181 1.00 81.38 114 LEU A O 1
ATOM 863 N N . PRO A 1 115 ? 12.024 -2.657 -0.397 1.00 79.19 115 PRO A N 1
ATOM 864 C CA . PRO A 1 115 ? 13.465 -2.450 -0.437 1.00 79.19 115 PRO A CA 1
ATOM 865 C C . PRO A 1 115 ? 13.811 -1.095 -1.067 1.00 79.19 115 PRO A C 1
ATOM 867 O O . PRO A 1 115 ? 13.072 -0.577 -1.905 1.00 79.19 115 PRO A O 1
ATOM 870 N N . ARG A 1 116 ? 14.976 -0.549 -0.703 1.00 80.62 116 ARG A N 1
ATOM 871 C CA . ARG A 1 116 ? 15.482 0.703 -1.280 1.00 80.62 116 ARG A CA 1
ATOM 872 C C . ARG A 1 116 ? 15.729 0.589 -2.779 1.00 80.62 116 ARG A C 1
ATOM 874 O O . ARG A 1 116 ? 16.206 -0.442 -3.267 1.00 80.62 116 ARG A O 1
ATOM 881 N N . SER A 1 117 ? 15.445 1.668 -3.500 1.00 83.12 117 SER A N 1
ATOM 882 C CA . SER A 1 117 ? 15.646 1.744 -4.947 1.00 83.12 117 SER A CA 1
ATOM 883 C C . SER A 1 117 ? 16.898 2.547 -5.290 1.00 83.12 117 SER A C 1
ATOM 885 O O . SER A 1 117 ? 17.287 3.468 -4.583 1.00 83.12 117 SER A O 1
ATOM 887 N N . ARG A 1 118 ? 17.541 2.213 -6.415 1.00 80.75 118 ARG A N 1
ATOM 888 C CA . ARG A 1 118 ? 18.636 3.029 -6.979 1.00 80.75 118 ARG A CA 1
ATOM 889 C C . ARG A 1 118 ? 18.126 4.260 -7.728 1.00 80.75 118 ARG A C 1
ATOM 891 O O . ARG A 1 118 ? 18.914 5.141 -8.048 1.00 80.75 118 ARG A O 1
ATOM 898 N N . VAL A 1 119 ? 16.838 4.275 -8.063 1.00 81.88 119 VAL A N 1
ATOM 899 C CA . VAL A 1 119 ? 16.163 5.423 -8.672 1.00 81.88 119 VAL A CA 1
ATOM 900 C C . VAL A 1 119 ? 15.616 6.266 -7.532 1.00 81.88 119 VAL A C 1
ATOM 902 O O . VAL A 1 119 ? 14.804 5.765 -6.755 1.00 81.88 119 VAL A O 1
ATOM 905 N N . LEU A 1 120 ? 16.068 7.514 -7.434 1.00 84.62 120 LEU A N 1
ATOM 906 C CA . LEU A 1 120 ? 15.769 8.404 -6.312 1.00 84.62 120 LEU A CA 1
ATOM 907 C C . LEU A 1 120 ? 14.259 8.591 -6.112 1.00 84.62 120 LEU A C 1
ATOM 909 O O . LEU A 1 120 ? 13.762 8.510 -4.994 1.00 84.62 120 LEU A O 1
ATOM 913 N N . GLU A 1 121 ? 13.511 8.769 -7.197 1.00 85.19 121 GLU A N 1
ATOM 914 C CA . GLU A 1 121 ? 12.060 8.948 -7.170 1.00 85.19 121 GLU A CA 1
ATOM 915 C C . GLU A 1 121 ? 11.346 7.713 -6.607 1.00 85.19 121 GLU A C 1
ATOM 917 O O . GLU A 1 121 ? 10.426 7.835 -5.798 1.00 85.19 121 GLU A O 1
ATOM 922 N N . LEU A 1 122 ? 11.801 6.516 -6.992 1.00 82.62 122 LEU A N 1
ATOM 923 C CA . LEU A 1 122 ? 11.255 5.257 -6.484 1.00 82.62 122 LEU A CA 1
ATOM 924 C C . LEU A 1 122 ? 11.659 5.011 -5.026 1.00 82.62 122 LEU A C 1
ATOM 926 O O . LEU A 1 122 ? 10.883 4.422 -4.280 1.00 82.62 122 LEU A O 1
ATOM 930 N N . ASP A 1 123 ? 12.846 5.455 -4.609 1.00 86.00 123 ASP A N 1
ATOM 931 C CA . ASP A 1 123 ? 13.285 5.347 -3.215 1.00 86.00 123 ASP A CA 1
ATOM 932 C C . ASP A 1 123 ? 12.465 6.265 -2.302 1.00 86.00 123 ASP A C 1
ATOM 934 O O . ASP A 1 123 ? 11.984 5.831 -1.254 1.00 86.00 123 ASP A O 1
ATOM 938 N N . ASN A 1 124 ? 12.199 7.496 -2.750 1.00 88.25 124 ASN A N 1
ATOM 939 C CA . ASN A 1 124 ? 11.323 8.433 -2.050 1.00 88.25 124 ASN A CA 1
ATOM 940 C C . ASN A 1 124 ? 9.906 7.860 -1.884 1.00 88.25 124 ASN A C 1
ATOM 942 O O . ASN A 1 124 ? 9.347 7.917 -0.787 1.00 88.25 124 ASN A O 1
ATOM 946 N N . GLN A 1 125 ? 9.344 7.251 -2.936 1.00 87.88 125 GLN A N 1
ATOM 947 C CA . GLN A 1 125 ? 8.039 6.582 -2.857 1.00 87.88 125 GLN A CA 1
ATOM 948 C C . GLN A 1 125 ? 8.053 5.374 -1.912 1.00 87.88 125 GLN A C 1
ATOM 950 O O . GLN A 1 125 ? 7.147 5.233 -1.091 1.00 87.88 125 GLN A O 1
ATOM 955 N N . ALA A 1 126 ? 9.080 4.521 -1.985 1.00 85.50 126 ALA A N 1
ATOM 956 C CA . ALA A 1 126 ? 9.211 3.360 -1.106 1.00 85.50 126 ALA A CA 1
ATOM 957 C C . ALA A 1 126 ? 9.346 3.774 0.368 1.00 85.50 126 ALA A C 1
ATOM 959 O O . ALA A 1 126 ? 8.714 3.180 1.242 1.00 85.50 126 ALA A O 1
ATOM 960 N N . SER A 1 127 ? 10.121 4.824 0.647 1.00 87.75 127 SER A N 1
ATOM 961 C CA . SER A 1 127 ? 10.280 5.389 1.989 1.00 87.75 127 SER A CA 1
ATOM 962 C C . SER A 1 127 ? 8.962 5.947 2.533 1.00 87.75 127 SER A C 1
ATOM 964 O O . SER A 1 127 ? 8.565 5.602 3.647 1.00 87.75 127 SER A O 1
ATOM 966 N N . ALA A 1 128 ? 8.237 6.737 1.732 1.00 87.06 128 ALA A N 1
ATOM 967 C CA . ALA A 1 128 ? 6.932 7.275 2.114 1.00 87.06 128 ALA A CA 1
ATOM 968 C C . ALA A 1 128 ? 5.904 6.161 2.379 1.00 87.06 128 ALA A C 1
ATOM 970 O O . ALA A 1 128 ? 5.197 6.197 3.386 1.00 87.06 128 ALA A O 1
ATOM 971 N N . PHE A 1 129 ? 5.870 5.133 1.526 1.00 86.69 129 PHE A N 1
ATOM 972 C CA . PHE A 1 129 ? 5.021 3.959 1.724 1.00 86.69 129 PHE A CA 1
ATOM 973 C C . PHE A 1 129 ? 5.368 3.215 3.020 1.00 86.69 129 PHE A C 1
ATOM 975 O O . PHE A 1 129 ? 4.480 2.879 3.800 1.00 86.69 129 PHE A O 1
ATOM 982 N N . ASN A 1 130 ? 6.658 2.997 3.289 1.00 88.88 130 ASN A N 1
ATOM 983 C CA . ASN A 1 130 ? 7.109 2.342 4.515 1.00 88.88 130 ASN A CA 1
ATOM 984 C C . ASN A 1 130 ? 6.752 3.163 5.767 1.00 88.88 130 ASN A C 1
ATOM 986 O O . ASN A 1 130 ? 6.317 2.590 6.764 1.00 88.88 130 ASN A O 1
ATOM 990 N N . ALA A 1 131 ? 6.885 4.493 5.720 1.00 86.75 131 ALA A N 1
ATOM 991 C CA . ALA A 1 131 ? 6.474 5.376 6.812 1.00 86.75 131 ALA A CA 1
ATOM 992 C C . ALA A 1 131 ? 4.958 5.300 7.066 1.00 86.75 131 ALA A C 1
ATOM 994 O O . ALA A 1 131 ? 4.534 5.167 8.215 1.00 86.75 131 ALA A O 1
ATOM 995 N N . MET A 1 132 ? 4.147 5.300 6.002 1.00 86.44 132 MET A N 1
ATOM 996 C CA . MET A 1 132 ? 2.697 5.098 6.091 1.00 86.44 132 MET A CA 1
ATOM 997 C C . MET A 1 132 ? 2.357 3.737 6.710 1.00 86.44 132 MET A C 1
ATOM 999 O O . MET A 1 132 ? 1.528 3.674 7.613 1.00 86.44 132 MET A O 1
ATOM 1003 N N . LEU A 1 133 ? 3.023 2.660 6.277 1.00 84.38 133 LEU A N 1
ATOM 1004 C CA . LEU A 1 133 ? 2.826 1.310 6.813 1.00 84.38 133 LEU A CA 1
ATOM 1005 C C . LEU A 1 133 ? 3.107 1.253 8.320 1.00 84.38 133 LEU A C 1
ATOM 1007 O O . LEU A 1 133 ? 2.337 0.660 9.074 1.00 84.38 133 LEU A O 1
ATOM 1011 N N . ILE A 1 134 ? 4.203 1.875 8.763 1.00 84.88 134 ILE A N 1
ATOM 1012 C CA . ILE A 1 134 ? 4.566 1.956 10.184 1.00 84.88 134 ILE A CA 1
ATOM 1013 C C . ILE A 1 134 ? 3.502 2.735 10.960 1.00 84.88 134 ILE A C 1
ATOM 1015 O O . ILE A 1 134 ? 3.042 2.256 11.996 1.00 84.88 134 ILE A O 1
ATOM 1019 N N . GLY A 1 135 ? 3.077 3.894 10.448 1.00 82.56 135 GLY A N 1
ATOM 1020 C CA . GLY A 1 135 ? 2.018 4.693 11.064 1.00 82.56 135 GLY A CA 1
ATOM 1021 C C . GLY A 1 135 ? 0.717 3.904 11.200 1.00 82.56 135 GLY A C 1
ATOM 1022 O O . GLY A 1 135 ? 0.155 3.819 12.288 1.00 82.56 135 GLY A O 1
ATOM 1023 N N . LEU A 1 136 ? 0.278 3.245 10.129 1.00 80.12 136 LEU A N 1
ATOM 1024 C CA . LEU A 1 136 ? -0.960 2.470 10.110 1.00 80.12 136 LEU A CA 1
ATOM 1025 C C . LEU A 1 136 ? -0.913 1.266 11.062 1.00 80.12 136 LEU A C 1
ATOM 1027 O O . LEU A 1 136 ? -1.883 1.000 11.771 1.00 80.12 136 LEU A O 1
ATOM 1031 N N . ARG A 1 137 ? 0.235 0.579 11.147 1.00 79.94 137 ARG A N 1
ATOM 1032 C CA . ARG A 1 137 ? 0.469 -0.476 12.145 1.00 79.94 137 ARG A CA 1
ATOM 1033 C C . ARG A 1 137 ? 0.401 0.063 13.569 1.00 79.94 137 ARG A C 1
ATOM 1035 O O . ARG A 1 137 ? -0.239 -0.564 14.407 1.00 79.94 137 ARG A O 1
ATOM 1042 N N . ALA A 1 138 ? 1.002 1.222 13.835 1.00 77.12 138 ALA A N 1
ATOM 1043 C CA . ALA A 1 138 ? 0.926 1.857 15.147 1.00 77.12 138 ALA A CA 1
ATOM 1044 C C . ALA A 1 138 ? -0.524 2.222 15.518 1.00 77.12 138 ALA A C 1
ATOM 1046 O O . ALA A 1 138 ? -0.950 1.935 16.634 1.00 77.12 138 ALA A O 1
ATOM 1047 N N . PHE A 1 139 ? -1.309 2.759 14.575 1.00 72.75 139 PHE A N 1
ATOM 1048 C CA . PHE A 1 139 ? -2.740 3.024 14.778 1.00 72.75 139 PHE A CA 1
ATOM 1049 C C . PHE A 1 139 ? -3.556 1.745 15.003 1.00 72.75 139 PHE A C 1
ATOM 1051 O O . PHE A 1 139 ? -4.464 1.750 15.833 1.00 72.75 139 PHE A O 1
ATOM 1058 N N . SER A 1 140 ? -3.210 0.633 14.342 1.00 71.88 140 SER A N 1
ATOM 1059 C CA . SER A 1 140 ? -3.903 -0.655 14.516 1.00 71.88 140 SER A CA 1
ATOM 1060 C C . SER A 1 140 ? -3.779 -1.254 15.924 1.00 71.88 140 SER A C 1
ATOM 1062 O O . SER A 1 140 ? -4.550 -2.140 16.285 1.00 71.88 140 SER A O 1
ATOM 1064 N N . THR A 1 141 ? -2.830 -0.771 16.731 1.00 67.12 141 THR A N 1
ATOM 1065 C CA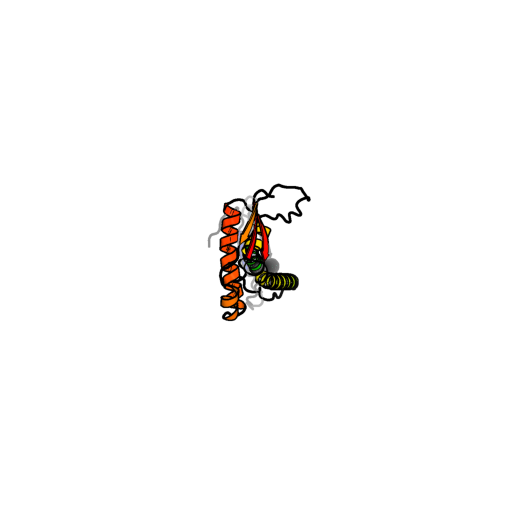 . THR A 1 141 ? -2.708 -1.145 18.148 1.00 67.12 141 THR A CA 1
ATOM 1066 C C . THR A 1 141 ? -3.810 -0.517 19.003 1.00 67.12 141 THR A C 1
ATOM 1068 O O . THR A 1 141 ? -4.168 -1.077 20.034 1.00 67.12 141 THR A O 1
ATOM 1071 N N . TYR A 1 142 ? -4.355 0.629 18.584 1.00 63.19 142 TYR A N 1
ATOM 1072 C CA . TYR A 1 142 ? -5.298 1.430 19.374 1.00 63.19 142 TYR A CA 1
ATOM 1073 C C . TYR A 1 142 ? -6.701 1.503 18.769 1.00 63.19 142 TYR A C 1
ATOM 1075 O O . TYR A 1 142 ? -7.649 1.846 19.470 1.00 63.19 142 TYR A O 1
ATOM 1083 N N . ILE A 1 143 ? -6.844 1.191 17.480 1.00 70.50 143 ILE A N 1
ATOM 1084 C CA . ILE A 1 143 ? -8.118 1.221 16.764 1.00 70.50 143 ILE A CA 1
ATOM 1085 C C . ILE A 1 143 ? -8.371 -0.166 16.166 1.00 70.50 143 ILE A C 1
ATOM 1087 O O . ILE A 1 143 ? -7.508 -0.669 15.437 1.00 70.50 143 ILE A O 1
ATOM 1091 N N . PRO A 1 144 ? -9.540 -0.785 16.421 1.00 69.81 144 PRO A N 1
ATOM 1092 C CA . PRO A 1 144 ? -9.850 -2.105 15.890 1.00 69.81 144 PRO A CA 1
ATOM 1093 C C . PRO A 1 144 ? -9.752 -2.155 14.369 1.00 69.81 144 PRO A C 1
ATOM 1095 O O . PRO A 1 144 ? -10.286 -1.305 13.652 1.00 69.81 144 PRO A O 1
ATOM 1098 N N . ARG A 1 145 ? -9.084 -3.200 13.874 1.00 71.38 145 ARG A N 1
ATOM 1099 C CA . ARG A 1 145 ? -8.809 -3.390 12.442 1.00 71.38 145 ARG A CA 1
ATOM 1100 C C . ARG A 1 145 ? -10.074 -3.390 11.586 1.00 71.38 145 ARG A C 1
ATOM 1102 O O . ARG A 1 145 ? -10.075 -2.837 10.492 1.00 71.38 145 ARG A O 1
ATOM 1109 N N . SER A 1 146 ? -11.151 -3.973 12.109 1.00 68.31 146 SER A N 1
ATOM 1110 C CA . SER A 1 146 ? -12.469 -4.021 11.469 1.00 68.31 146 SER A CA 1
ATOM 1111 C C . SER A 1 146 ? -13.041 -2.628 11.199 1.00 68.31 146 SER A C 1
ATOM 1113 O O . SER A 1 146 ? -13.626 -2.409 10.141 1.00 68.31 146 SER A O 1
ATOM 1115 N N . LEU A 1 147 ? -12.838 -1.676 12.116 1.00 70.06 147 LEU A N 1
ATOM 1116 C CA . LEU A 1 147 ? -13.335 -0.311 11.966 1.00 70.06 147 LEU A CA 1
ATOM 1117 C C . LEU A 1 147 ? -12.560 0.445 10.884 1.00 70.06 147 LEU A C 1
ATOM 1119 O O . LEU A 1 147 ? -13.169 1.071 10.019 1.00 70.06 147 LEU A O 1
ATOM 1123 N N . VAL A 1 148 ? -11.228 0.353 10.886 1.00 73.12 148 VAL A N 1
ATOM 1124 C CA . VAL A 1 148 ? -10.407 1.029 9.869 1.00 73.12 148 VAL A CA 1
ATOM 1125 C C . VAL A 1 148 ? -10.647 0.429 8.484 1.00 73.12 148 VAL A C 1
ATOM 1127 O O . VAL A 1 148 ? -10.829 1.173 7.524 1.00 73.12 148 VAL A O 1
ATOM 1130 N N . ALA A 1 149 ? -10.736 -0.900 8.384 1.00 71.75 149 ALA A N 1
ATOM 1131 C CA . ALA A 1 149 ? -11.091 -1.576 7.139 1.00 71.75 149 ALA A CA 1
ATOM 1132 C C . ALA A 1 149 ? -12.466 -1.123 6.618 1.00 71.75 149 ALA A C 1
ATOM 1134 O O . ALA A 1 149 ? -12.621 -0.888 5.420 1.00 71.75 149 ALA A O 1
ATOM 1135 N N . LYS A 1 150 ? -13.455 -0.944 7.507 1.00 70.06 150 LYS A N 1
ATOM 1136 C CA . LYS A 1 150 ? -14.770 -0.404 7.135 1.00 70.06 150 LYS A CA 1
ATOM 1137 C C . LYS A 1 150 ? -14.650 1.020 6.585 1.00 70.06 150 LYS A C 1
ATOM 1139 O O . LYS A 1 150 ? -15.135 1.258 5.486 1.00 70.06 150 LYS A O 1
ATOM 1144 N N . LEU A 1 151 ? -13.948 1.916 7.282 1.00 72.94 151 LEU A N 1
ATOM 1145 C CA . LEU A 1 151 ? -13.748 3.310 6.855 1.00 72.94 151 LEU A CA 1
ATOM 1146 C C . LEU A 1 151 ? -13.037 3.421 5.496 1.00 72.94 151 LEU A C 1
ATOM 1148 O O . LEU A 1 151 ? -13.434 4.222 4.651 1.00 72.94 151 LEU A O 1
ATOM 1152 N N . VAL A 1 152 ? -12.008 2.600 5.260 1.00 73.81 152 VAL A N 1
ATOM 1153 C CA . VAL A 1 152 ? -11.278 2.572 3.981 1.00 73.81 152 VAL A CA 1
ATOM 1154 C C . VAL A 1 152 ? -12.169 2.067 2.840 1.00 73.81 152 VAL A C 1
ATOM 1156 O O . VAL A 1 152 ? -12.095 2.602 1.735 1.00 73.81 152 VAL A O 1
ATOM 1159 N N . ARG A 1 153 ? -13.027 1.067 3.091 1.00 70.31 153 ARG A N 1
ATOM 1160 C CA . ARG A 1 153 ? -13.918 0.491 2.067 1.00 70.31 153 ARG A CA 1
ATOM 1161 C C . ARG A 1 153 ? -15.112 1.376 1.735 1.00 70.31 153 ARG A C 1
ATOM 1163 O O . ARG A 1 153 ? -15.483 1.445 0.567 1.00 70.31 153 ARG A O 1
ATOM 1170 N N . THR A 1 154 ? -15.738 1.999 2.732 1.00 69.00 154 THR A N 1
ATOM 1171 C CA . THR A 1 154 ? -16.898 2.865 2.486 1.00 69.00 154 THR A CA 1
ATOM 1172 C C . THR A 1 154 ? -16.477 4.210 1.907 1.00 69.00 154 THR A C 1
ATOM 1174 O O . THR A 1 154 ? -17.268 4.836 1.210 1.00 69.00 154 THR A O 1
ATOM 1177 N N . GLY A 1 155 ? -15.245 4.667 2.173 1.00 64.69 155 GLY A N 1
ATOM 1178 C CA . GLY A 1 155 ? -14.785 6.002 1.772 1.00 64.69 155 GLY A CA 1
ATOM 1179 C C . GLY A 1 155 ? -15.571 7.133 2.446 1.00 64.69 155 GLY A C 1
ATOM 1180 O O . GLY A 1 155 ? -15.327 8.309 2.180 1.00 64.69 155 GLY A O 1
ATOM 1181 N N . GLU A 1 156 ? -16.501 6.785 3.336 1.00 62.91 156 GLU A N 1
ATOM 1182 C CA . GLU A 1 156 ? -17.295 7.709 4.119 1.00 62.91 156 GLU A CA 1
ATOM 1183 C C . GLU A 1 156 ? -16.421 8.230 5.254 1.00 62.91 156 GLU A C 1
ATOM 1185 O O . GLU A 1 156 ? -16.451 7.755 6.387 1.00 62.91 156 GLU A O 1
ATOM 1190 N N . ILE A 1 157 ? -15.669 9.286 4.955 1.00 56.66 157 ILE A N 1
ATOM 1191 C CA . ILE A 1 157 ? -15.258 10.262 5.967 1.00 56.66 157 ILE A CA 1
ATOM 1192 C C . ILE A 1 157 ? -16.498 11.124 6.244 1.00 56.66 157 ILE A C 1
ATOM 1194 O O . ILE A 1 157 ? -16.549 12.317 5.950 1.00 56.66 157 ILE A O 1
ATOM 1198 N N . GLY A 1 158 ? -17.573 10.471 6.679 1.00 52.06 158 GLY A N 1
ATOM 1199 C CA . GLY A 1 158 ? -18.857 11.102 6.900 1.00 52.06 158 GLY A CA 1
ATOM 1200 C C . GLY A 1 158 ? -18.778 11.914 8.177 1.00 52.06 158 GLY A C 1
ATOM 1201 O O . GLY A 1 158 ? -19.095 11.409 9.250 1.00 52.06 158 GLY A O 1
ATOM 1202 N N . ILE A 1 159 ? -18.381 13.183 8.077 1.00 53.31 159 ILE A N 1
ATOM 1203 C CA . ILE A 1 159 ? -18.850 14.177 9.042 1.00 53.31 159 ILE A CA 1
ATOM 1204 C C . ILE A 1 159 ? -20.348 14.300 8.756 1.00 53.31 159 ILE A C 1
ATOM 1206 O O . ILE A 1 159 ? -20.762 15.104 7.925 1.00 53.31 159 ILE A O 1
ATOM 1210 N N . ALA A 1 160 ? -21.144 13.402 9.338 1.00 60.69 160 ALA A N 1
ATOM 1211 C CA . ALA A 1 160 ? -22.591 13.456 9.227 1.00 60.69 160 ALA A CA 1
ATOM 1212 C C . ALA A 1 160 ? -23.052 14.825 9.740 1.00 60.69 160 ALA A C 1
ATOM 1214 O O . ALA A 1 160 ? -22.584 15.284 10.788 1.00 60.69 160 ALA A O 1
ATOM 1215 N N . GLU A 1 161 ? -23.934 15.495 8.996 1.00 69.44 161 GLU A N 1
ATOM 1216 C CA . GLU A 1 161 ? -24.529 16.735 9.483 1.00 69.44 161 GLU A CA 1
ATOM 1217 C C . GLU A 1 161 ? -25.229 16.458 10.825 1.00 69.44 161 GLU A C 1
ATOM 1219 O O . GLU A 1 161 ? -25.948 15.458 10.943 1.00 69.44 161 GLU A O 1
ATOM 1224 N N . PRO A 1 162 ? -25.017 17.298 11.856 1.00 75.81 162 PRO A N 1
ATOM 1225 C CA . PRO A 1 162 ? -25.649 17.092 13.150 1.00 75.81 162 PRO A CA 1
ATOM 1226 C C . PRO A 1 162 ? -27.174 17.061 13.006 1.00 75.81 162 PRO A C 1
ATOM 1228 O O . PRO A 1 162 ? -27.778 18.027 12.539 1.00 75.81 162 PRO A O 1
ATOM 1231 N N . ARG A 1 163 ? -27.804 15.965 13.436 1.00 82.50 163 ARG A N 1
ATOM 1232 C CA . ARG A 1 163 ? -29.264 15.806 13.444 1.00 82.50 163 ARG A CA 1
ATOM 1233 C C . ARG A 1 163 ? -29.737 15.187 14.752 1.00 82.50 163 ARG A C 1
ATOM 1235 O O . ARG A 1 163 ? -29.046 14.355 15.335 1.00 82.50 163 ARG A O 1
ATOM 1242 N N . GLU A 1 164 ? -30.944 15.544 15.177 1.00 87.50 164 GLU A N 1
ATOM 1243 C CA . GLU A 1 164 ? -31.632 14.822 16.246 1.00 87.50 164 GLU A CA 1
ATOM 1244 C C . GLU A 1 164 ? -32.244 13.524 15.698 1.00 87.50 164 GLU A C 1
ATOM 1246 O O . GLU A 1 164 ? -32.763 13.470 14.579 1.00 87.50 164 GLU A O 1
ATOM 1251 N N . ALA A 1 165 ? -32.143 12.450 16.478 1.00 85.19 165 ALA A N 1
ATOM 1252 C CA . ALA A 1 165 ? -32.561 11.111 16.087 1.00 85.19 165 ALA A CA 1
ATOM 1253 C C . ALA A 1 165 ? -33.028 10.322 17.311 1.00 85.19 165 ALA A C 1
ATOM 1255 O O . ALA A 1 165 ? -32.397 10.385 18.365 1.00 85.19 165 ALA A O 1
ATOM 1256 N N . VAL A 1 166 ? -34.084 9.521 17.161 1.00 91.81 166 VAL A N 1
ATOM 1257 C CA . VAL A 1 166 ? -34.399 8.472 18.138 1.00 91.81 166 VAL A CA 1
ATOM 1258 C C . VAL A 1 166 ? -33.549 7.254 17.792 1.00 91.81 166 VAL A C 1
ATOM 1260 O O . VAL A 1 166 ? -33.727 6.663 16.729 1.00 91.81 166 VAL A O 1
ATOM 1263 N N . VAL A 1 167 ? -32.626 6.892 18.681 1.00 93.19 167 VAL A N 1
ATOM 1264 C CA . VAL A 1 167 ? -31.707 5.761 18.499 1.00 93.19 167 VAL A CA 1
ATOM 1265 C C . VAL A 1 167 ? -31.818 4.774 19.653 1.00 93.19 167 VAL A C 1
ATOM 1267 O O . VAL A 1 167 ? -32.148 5.142 20.780 1.00 93.19 167 VAL A O 1
ATOM 1270 N N . THR A 1 168 ? -31.507 3.511 19.378 1.00 95.00 168 THR A N 1
ATOM 1271 C CA . THR A 1 168 ? -31.288 2.496 20.416 1.00 95.00 168 THR A CA 1
ATOM 1272 C C . THR A 1 168 ? -29.794 2.358 20.646 1.00 95.00 168 THR A C 1
ATOM 1274 O O . THR A 1 168 ? -29.067 2.104 19.693 1.00 95.00 168 THR A O 1
ATOM 1277 N N . VAL A 1 169 ? -29.331 2.505 21.887 1.00 94.12 169 VAL A N 1
ATOM 1278 C CA . VAL A 1 169 ? -27.907 2.392 22.235 1.00 94.12 169 VAL A CA 1
ATOM 1279 C C . VAL A 1 169 ? -27.641 1.055 22.919 1.00 94.12 169 VAL A C 1
ATOM 1281 O O . VAL A 1 169 ? -28.363 0.663 23.834 1.00 94.12 169 VAL A O 1
ATOM 1284 N N . MET A 1 170 ? -26.588 0.370 22.483 1.00 94.56 170 MET A N 1
ATOM 1285 C CA . MET A 1 170 ? -26.083 -0.872 23.052 1.00 94.56 170 MET A CA 1
ATOM 1286 C C . MET A 1 170 ? -24.711 -0.633 23.677 1.00 94.56 170 MET A C 1
ATOM 1288 O O . MET A 1 170 ? -23.822 -0.067 23.042 1.00 94.56 170 MET A O 1
ATOM 1292 N N . PHE A 1 171 ? -24.545 -1.134 24.897 1.00 94.69 171 PHE A N 1
ATOM 1293 C CA . PHE A 1 171 ? -23.260 -1.239 25.575 1.00 94.69 171 PHE A CA 1
ATOM 1294 C C . PHE A 1 171 ? -22.916 -2.712 25.758 1.00 94.69 171 PHE A C 1
ATOM 1296 O O . PHE A 1 171 ? -23.765 -3.501 26.179 1.00 94.69 171 PHE A O 1
ATOM 1303 N N . THR A 1 172 ? -21.678 -3.073 25.454 1.00 94.19 172 THR A N 1
ATOM 1304 C CA . THR A 1 172 ? -21.129 -4.404 25.724 1.00 94.19 172 THR A CA 1
ATOM 1305 C C . THR A 1 172 ? -19.901 -4.272 26.601 1.00 94.19 172 THR A C 1
ATOM 1307 O O . THR A 1 172 ? -19.230 -3.247 26.537 1.00 94.19 172 THR A O 1
ATOM 1310 N N . ASP A 1 173 ? -19.599 -5.315 27.368 1.00 94.19 173 ASP A N 1
ATOM 1311 C CA . ASP A 1 173 ? -18.397 -5.402 28.193 1.00 94.19 173 ASP A CA 1
ATOM 1312 C C . ASP A 1 173 ? -17.978 -6.868 28.370 1.00 94.19 173 ASP A C 1
ATOM 1314 O O . ASP A 1 173 ? -18.830 -7.764 28.261 1.00 94.19 173 ASP A O 1
ATOM 1318 N N . ILE A 1 174 ? -16.695 -7.139 28.625 1.00 92.88 174 ILE A N 1
ATOM 1319 C CA . ILE A 1 174 ? -16.210 -8.513 28.804 1.00 92.88 174 ILE A CA 1
ATOM 1320 C C . ILE A 1 174 ? -16.281 -8.887 30.290 1.00 92.88 174 ILE A C 1
ATOM 1322 O O . ILE A 1 174 ? -15.578 -8.358 31.148 1.00 92.88 174 ILE A O 1
ATOM 1326 N N . ALA A 1 175 ? -17.098 -9.892 30.611 1.00 93.19 175 ALA A N 1
ATOM 1327 C CA . ALA A 1 175 ? -17.233 -10.369 31.983 1.00 93.19 175 ALA A CA 1
ATOM 1328 C C . ALA A 1 175 ? -15.886 -10.852 32.560 1.00 93.19 175 ALA A C 1
ATOM 1330 O O . ALA A 1 175 ? -15.280 -11.798 32.056 1.00 93.19 175 ALA A O 1
ATOM 1331 N N . GLY A 1 176 ? -15.444 -10.222 33.653 1.00 91.94 176 GLY A N 1
ATOM 1332 C CA . GLY A 1 176 ? -14.210 -10.587 34.358 1.00 91.94 176 GLY A CA 1
ATOM 1333 C C . GLY A 1 176 ? -12.919 -10.162 33.651 1.00 91.94 176 GLY A C 1
ATOM 1334 O O . GLY A 1 176 ? -11.847 -10.662 34.002 1.00 91.94 176 GLY A O 1
ATOM 1335 N N . PHE A 1 177 ? -12.988 -9.252 32.676 1.00 91.38 177 PHE A N 1
ATOM 1336 C CA . PHE A 1 177 ? -11.816 -8.834 31.909 1.00 91.38 177 PHE A CA 1
ATOM 1337 C C . PHE A 1 177 ? -10.711 -8.219 32.753 1.00 91.38 177 PHE A C 1
ATOM 1339 O O . PHE A 1 177 ? -9.547 -8.513 32.507 1.00 91.38 177 PHE A O 1
ATOM 1346 N N . THR A 1 178 ? -11.041 -7.410 33.763 1.00 90.12 178 THR A N 1
ATOM 1347 C CA . THR A 1 178 ? -10.027 -6.772 34.615 1.00 90.12 178 THR A CA 1
ATOM 1348 C C . THR A 1 178 ? -9.074 -7.816 35.200 1.00 90.12 178 THR A C 1
ATOM 1350 O O . THR A 1 178 ? -7.869 -7.743 34.973 1.00 90.12 178 THR A O 1
ATOM 1353 N N . THR A 1 179 ? -9.614 -8.862 35.832 1.00 92.81 179 THR A N 1
ATOM 1354 C CA . THR A 1 179 ? -8.827 -9.966 36.403 1.00 92.81 179 THR A CA 1
ATOM 1355 C C . THR A 1 179 ? -8.071 -10.761 35.341 1.00 92.81 179 THR A C 1
ATOM 1357 O O . THR A 1 179 ? -6.944 -11.193 35.576 1.00 92.81 179 THR A O 1
ATOM 1360 N N . LEU A 1 180 ? -8.675 -10.963 34.168 1.00 90.00 180 LEU A N 1
ATOM 1361 C CA . LEU A 1 180 ? -8.014 -11.644 33.056 1.00 90.00 180 LEU A CA 1
ATOM 1362 C C . LEU A 1 180 ? -6.808 -10.836 32.550 1.00 90.00 180 LEU A C 1
ATOM 1364 O O . LEU A 1 180 ? -5.732 -11.391 32.344 1.00 90.00 180 LEU A O 1
ATOM 1368 N N . SER A 1 181 ? -6.974 -9.524 32.389 1.00 90.25 181 SER A N 1
ATOM 1369 C CA . SER A 1 181 ? -5.972 -8.618 31.827 1.00 90.25 181 SER A CA 1
ATOM 1370 C C . SER A 1 181 ? -4.733 -8.474 32.713 1.00 90.25 181 SER A C 1
ATOM 1372 O O . SER A 1 181 ? -3.628 -8.380 32.188 1.00 90.25 181 SER A O 1
ATOM 1374 N N . GLU A 1 182 ? -4.888 -8.560 34.038 1.00 92.38 182 GLU A N 1
ATOM 1375 C CA . GLU A 1 182 ? -3.777 -8.552 35.003 1.00 92.38 182 GLU A CA 1
ATOM 1376 C C . GLU A 1 182 ? -2.807 -9.728 34.814 1.00 92.38 182 GLU A C 1
ATOM 1378 O O . GLU A 1 182 ? -1.641 -9.642 35.196 1.00 92.38 182 GLU A O 1
ATOM 1383 N N . GLN A 1 183 ? -3.276 -10.828 34.219 1.00 93.00 183 GLN A N 1
ATOM 1384 C CA . GLN A 1 183 ? -2.482 -12.037 33.981 1.00 93.00 183 GLN A CA 1
ATOM 1385 C C . GLN A 1 183 ? -1.925 -12.108 32.553 1.00 93.00 183 GLN A C 1
ATOM 1387 O O . GLN A 1 183 ? -1.222 -13.062 32.210 1.00 93.00 183 GLN A O 1
ATOM 1392 N N . MET A 1 184 ? -2.239 -11.126 31.706 1.00 91.44 184 MET A N 1
ATOM 1393 C CA . MET A 1 184 ? -1.847 -11.097 30.301 1.00 91.44 184 MET A CA 1
ATOM 1394 C C . MET A 1 184 ? -0.764 -10.050 30.057 1.00 91.44 184 MET A C 1
ATOM 1396 O O . MET A 1 184 ? -0.785 -8.954 30.611 1.00 91.44 184 MET A O 1
ATOM 1400 N N . ASP A 1 185 ? 0.167 -10.357 29.152 1.00 92.06 185 ASP A N 1
ATOM 1401 C CA . ASP A 1 185 ? 0.997 -9.304 28.576 1.00 92.06 185 ASP A CA 1
ATOM 1402 C C . ASP A 1 185 ? 0.150 -8.381 27.674 1.00 92.06 185 ASP A C 1
ATOM 1404 O O . ASP A 1 185 ? -0.910 -8.758 27.158 1.00 92.06 185 ASP A O 1
ATOM 1408 N N . ALA A 1 186 ? 0.627 -7.152 27.466 1.00 85.88 186 ALA A N 1
ATOM 1409 C CA . ALA A 1 186 ? -0.098 -6.144 26.695 1.00 85.88 186 ALA A CA 1
ATOM 1410 C C . ALA A 1 186 ? -0.410 -6.598 25.256 1.00 85.88 186 ALA A C 1
ATOM 1412 O O . ALA A 1 186 ? -1.462 -6.266 24.709 1.00 85.88 186 ALA A O 1
ATOM 1413 N N . ALA A 1 187 ? 0.478 -7.383 24.636 1.00 84.44 187 ALA A N 1
ATOM 1414 C CA . ALA A 1 187 ? 0.284 -7.858 23.271 1.00 84.44 187 ALA A CA 1
ATOM 1415 C C . ALA A 1 187 ? -0.808 -8.937 23.199 1.00 84.44 187 ALA A C 1
ATOM 1417 O O . ALA A 1 187 ? -1.578 -8.981 22.238 1.00 84.44 187 ALA A O 1
ATOM 1418 N N . ALA A 1 188 ? -0.897 -9.806 24.203 1.00 87.00 188 ALA A N 1
ATOM 1419 C CA . ALA A 1 188 ? -1.917 -10.831 24.334 1.00 87.00 188 ALA A CA 1
ATOM 1420 C C . ALA A 1 188 ? -3.288 -10.213 24.620 1.00 87.00 188 ALA A C 1
ATOM 1422 O O . ALA A 1 188 ? -4.256 -10.584 23.954 1.00 87.00 188 ALA A O 1
ATOM 1423 N N . ALA A 1 189 ? -3.361 -9.236 25.529 1.00 87.88 189 ALA A N 1
ATOM 1424 C CA . ALA A 1 189 ? -4.591 -8.493 25.801 1.00 87.88 189 ALA A CA 1
ATOM 1425 C C . ALA A 1 189 ? -5.097 -7.772 24.538 1.00 87.88 189 ALA A C 1
ATOM 1427 O O . ALA A 1 189 ? -6.263 -7.908 24.167 1.00 87.88 189 ALA A O 1
ATOM 1428 N N . ALA A 1 190 ? -4.205 -7.098 23.802 1.00 84.06 190 ALA A N 1
ATOM 1429 C CA . ALA A 1 190 ? -4.555 -6.439 22.545 1.00 84.06 190 ALA A CA 1
ATOM 1430 C C . ALA A 1 190 ? -5.059 -7.425 21.475 1.00 84.06 190 ALA A C 1
ATOM 1432 O O . ALA A 1 190 ? -6.022 -7.131 20.768 1.00 84.06 190 ALA A O 1
ATOM 1433 N N . ARG A 1 191 ? -4.446 -8.613 21.349 1.00 85.00 191 ARG A N 1
ATOM 1434 C CA . ARG A 1 191 ? -4.926 -9.657 20.423 1.00 85.00 191 ARG A CA 1
ATOM 1435 C C . ARG A 1 191 ? -6.324 -10.153 20.792 1.00 85.00 191 ARG A C 1
ATOM 1437 O O . ARG A 1 191 ? -7.151 -10.309 19.896 1.00 85.00 191 ARG A O 1
ATOM 1444 N N . LEU A 1 192 ? -6.587 -10.375 22.082 1.00 88.69 192 LEU A N 1
ATOM 1445 C CA . LEU A 1 192 ? -7.900 -10.793 22.578 1.00 88.69 192 LEU A CA 1
ATOM 1446 C C . LEU A 1 192 ? -8.969 -9.741 22.261 1.00 88.69 192 LEU A C 1
ATOM 1448 O O . LEU A 1 192 ? -9.982 -10.073 21.648 1.00 88.69 192 LEU A O 1
ATOM 1452 N N . LEU A 1 193 ? -8.718 -8.480 22.625 1.00 88.81 193 LEU A N 1
ATOM 1453 C CA . LEU A 1 193 ? -9.642 -7.372 22.381 1.00 88.81 193 LEU A CA 1
ATOM 1454 C C . LEU A 1 193 ? -9.915 -7.182 20.888 1.00 88.81 193 LEU A C 1
ATOM 1456 O O . LEU A 1 193 ? -11.069 -7.112 20.481 1.00 88.81 193 LEU A O 1
ATOM 1460 N N . ASN A 1 194 ? -8.875 -7.186 20.050 1.00 85.31 194 ASN A N 1
ATOM 1461 C CA . ASN A 1 194 ? -9.039 -7.070 18.600 1.00 85.31 194 ASN A CA 1
ATOM 1462 C C . ASN A 1 194 ? -9.903 -8.195 18.018 1.00 85.31 194 ASN A C 1
ATOM 1464 O O . ASN A 1 194 ? -10.736 -7.943 17.146 1.00 85.31 194 ASN A O 1
ATOM 1468 N N . HIS A 1 195 ? -9.731 -9.428 18.500 1.00 86.38 195 HIS A N 1
ATOM 1469 C CA . HIS A 1 195 ? -10.564 -10.550 18.080 1.00 86.38 195 HIS A CA 1
ATOM 1470 C C . HIS A 1 195 ? -12.015 -10.396 18.560 1.00 86.38 195 HIS A C 1
ATOM 1472 O O . HIS A 1 195 ? -12.943 -10.564 17.769 1.00 86.38 195 HIS A O 1
ATOM 1478 N N . HIS A 1 196 ? -12.217 -10.020 19.825 1.00 90.00 196 HIS A N 1
ATOM 1479 C CA . HIS A 1 196 ? -13.542 -9.795 20.399 1.00 90.00 196 HIS A CA 1
ATOM 1480 C C . HIS A 1 196 ? -14.304 -8.678 19.668 1.00 90.00 196 HIS A C 1
ATOM 1482 O O . HIS A 1 196 ? -15.439 -8.877 19.230 1.00 90.00 196 HIS A O 1
ATOM 1488 N N . PHE A 1 197 ? -13.659 -7.533 19.445 1.00 88.50 197 PHE A N 1
ATOM 1489 C CA . PHE A 1 197 ? -14.250 -6.415 18.715 1.00 88.50 197 PHE A CA 1
ATOM 1490 C C . PHE A 1 197 ? -14.532 -6.755 17.254 1.00 88.50 197 PHE A C 1
ATOM 1492 O O . PHE A 1 197 ? -15.545 -6.306 16.731 1.00 88.50 197 PHE A O 1
ATOM 1499 N N . ALA A 1 198 ? -13.718 -7.582 16.591 1.00 85.94 198 ALA A N 1
ATOM 1500 C CA . ALA A 1 198 ? -14.027 -8.032 15.234 1.00 85.94 198 ALA A CA 1
ATOM 1501 C C . ALA A 1 198 ? -15.364 -8.798 15.171 1.00 85.94 198 ALA A C 1
ATOM 1503 O O . ALA A 1 198 ? -16.157 -8.564 14.257 1.00 85.94 198 ALA A O 1
ATOM 1504 N N . ILE A 1 199 ? -15.642 -9.651 16.165 1.00 90.81 199 ILE A N 1
ATOM 1505 C CA . ILE A 1 199 ? -16.914 -10.383 16.279 1.00 90.81 199 ILE A CA 1
ATOM 1506 C C . ILE A 1 199 ? -18.071 -9.407 16.522 1.00 90.81 199 ILE A C 1
ATOM 1508 O O . ILE A 1 199 ? -19.079 -9.457 15.815 1.00 90.81 199 ILE A O 1
ATOM 1512 N N . LEU A 1 200 ? -17.921 -8.499 17.491 1.00 91.69 200 LEU A N 1
ATOM 1513 C CA . LEU A 1 200 ? -18.959 -7.529 17.840 1.00 91.69 200 LEU A CA 1
ATOM 1514 C C . LEU A 1 200 ? -19.263 -6.555 16.696 1.00 91.69 200 LEU A C 1
ATOM 1516 O O . LEU A 1 200 ? -20.431 -6.344 16.376 1.00 91.69 200 LEU A O 1
ATOM 1520 N N . CYS A 1 201 ? -18.235 -6.004 16.044 1.00 89.00 201 CYS A N 1
ATOM 1521 C CA . CYS A 1 201 ? -18.399 -5.149 14.870 1.00 89.00 201 CYS A CA 1
ATOM 1522 C C . CYS A 1 201 ? -19.147 -5.886 13.760 1.00 89.00 201 CYS A C 1
ATOM 1524 O O . CYS A 1 201 ? -20.064 -5.314 13.181 1.00 89.00 201 CYS A O 1
ATOM 1526 N N . GLY A 1 202 ? -18.793 -7.148 13.491 1.00 88.50 202 GLY A N 1
ATOM 1527 C CA . GLY A 1 202 ? -19.487 -7.960 12.493 1.00 88.50 202 GLY A CA 1
ATOM 1528 C C . GLY A 1 202 ? -20.965 -8.165 12.830 1.00 88.50 202 GLY A C 1
ATOM 1529 O O . GLY A 1 202 ? -21.816 -8.035 11.954 1.00 88.50 202 GLY A O 1
ATOM 1530 N N . ALA A 1 203 ? -21.287 -8.425 14.099 1.00 92.50 203 ALA A N 1
ATOM 1531 C CA . ALA A 1 203 ? -22.668 -8.583 14.548 1.00 92.50 203 ALA A CA 1
ATOM 1532 C C . ALA A 1 203 ? -23.473 -7.277 14.450 1.00 92.50 203 ALA A C 1
ATOM 1534 O O . ALA A 1 203 ? -24.600 -7.298 13.957 1.00 92.50 203 ALA A O 1
ATOM 1535 N N . VAL A 1 204 ? -22.902 -6.151 14.888 1.00 91.31 204 VAL A N 1
ATOM 1536 C CA . VAL A 1 204 ? -23.536 -4.825 14.800 1.00 91.31 204 VAL A CA 1
ATOM 1537 C C . VAL A 1 204 ? -23.804 -4.454 13.344 1.00 91.31 204 VAL A C 1
ATOM 1539 O O . VAL A 1 204 ? -24.927 -4.085 13.008 1.00 91.31 204 VAL A O 1
ATOM 1542 N N . ASP A 1 205 ? -22.808 -4.623 12.474 1.00 87.50 205 ASP A N 1
ATOM 1543 C CA . ASP A 1 205 ? -22.908 -4.297 11.049 1.00 87.50 205 ASP A CA 1
ATOM 1544 C C . ASP A 1 205 ? -23.957 -5.166 10.337 1.00 87.50 205 ASP A C 1
ATOM 1546 O O . ASP A 1 205 ? -24.800 -4.652 9.604 1.00 87.50 205 ASP A O 1
ATOM 1550 N N . ALA A 1 206 ? -23.991 -6.471 10.635 1.00 91.00 206 ALA A N 1
ATOM 1551 C CA . AL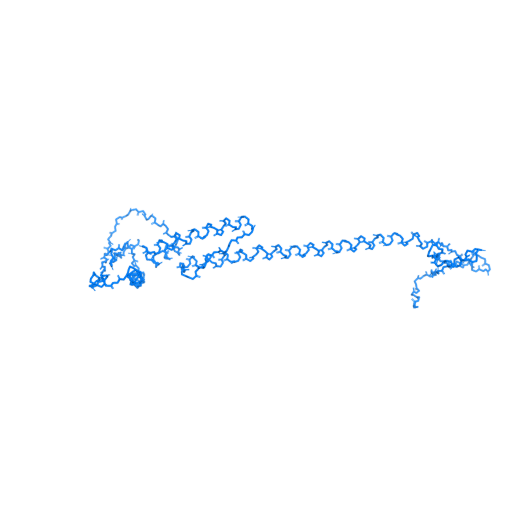A A 1 206 ? -24.979 -7.400 10.080 1.00 91.00 206 ALA A CA 1
ATOM 1552 C C . ALA A 1 206 ? -26.435 -7.044 10.441 1.00 91.00 206 ALA A C 1
ATOM 1554 O O . ALA A 1 206 ? -27.354 -7.443 9.727 1.00 91.00 206 ALA A O 1
ATOM 1555 N N . HIS A 1 207 ? -26.645 -6.293 11.524 1.00 92.88 207 HIS A N 1
ATOM 1556 C CA . HIS A 1 207 ? -27.961 -5.826 11.967 1.00 92.88 207 HIS A CA 1
ATOM 1557 C C . HIS A 1 207 ? -28.193 -4.331 11.680 1.00 92.88 207 HIS A C 1
ATOM 1559 O O . HIS A 1 207 ? -29.139 -3.748 12.209 1.00 92.88 207 HIS A O 1
ATOM 1565 N N . GLY A 1 208 ? -27.351 -3.700 10.851 1.00 87.81 208 GLY A N 1
ATOM 1566 C CA . GLY A 1 208 ? -27.501 -2.295 10.456 1.00 87.81 208 GLY A CA 1
ATOM 1567 C C . GLY A 1 208 ? -27.237 -1.293 11.584 1.00 87.81 208 GLY A C 1
ATOM 1568 O O . GLY A 1 208 ? -27.768 -0.185 11.560 1.00 87.81 208 GLY A O 1
ATOM 1569 N N . GLY A 1 209 ? -26.464 -1.686 12.595 1.00 89.50 209 GLY A N 1
ATOM 1570 C CA . GLY A 1 209 ? -26.001 -0.783 13.640 1.00 89.50 209 GLY A CA 1
ATOM 1571 C C . GLY A 1 209 ? -24.695 -0.084 13.271 1.00 89.50 209 GLY A C 1
ATOM 1572 O O . GLY A 1 209 ? -23.936 -0.522 12.402 1.00 89.50 209 GLY A O 1
ATOM 1573 N N . THR A 1 210 ? -24.401 0.985 13.999 1.00 85.88 210 THR A N 1
ATOM 1574 C CA . THR A 1 210 ? -23.177 1.770 13.855 1.00 85.88 210 THR A CA 1
ATOM 1575 C C . THR A 1 210 ? -22.402 1.746 15.164 1.00 85.88 210 THR A C 1
ATOM 1577 O O . THR A 1 210 ? -22.955 1.985 16.236 1.00 85.88 210 THR A O 1
ATOM 1580 N N . VAL A 1 211 ? -21.108 1.433 15.087 1.00 87.19 211 VAL A N 1
ATOM 1581 C CA . VAL A 1 211 ? -20.205 1.492 16.241 1.00 87.19 211 VAL A CA 1
ATOM 1582 C C . VAL A 1 211 ? -19.781 2.942 16.444 1.00 87.19 211 VAL A C 1
ATOM 1584 O O . VAL A 1 211 ? -19.240 3.550 15.526 1.00 87.19 211 VAL A O 1
ATOM 1587 N N . ASP A 1 212 ? -20.018 3.477 17.638 1.00 86.19 212 ASP A N 1
ATOM 1588 C CA . ASP A 1 212 ? -19.641 4.845 18.005 1.00 86.19 212 ASP A CA 1
ATOM 1589 C C . ASP A 1 212 ? -18.216 4.882 18.561 1.00 86.19 212 ASP A C 1
ATOM 1591 O O . ASP A 1 212 ? -17.343 5.579 18.044 1.00 86.19 212 ASP A O 1
ATOM 1595 N N . LYS A 1 213 ? -17.956 4.095 19.613 1.00 85.12 213 LYS A N 1
ATOM 1596 C CA . LYS A 1 213 ? -16.640 4.035 20.257 1.00 85.12 213 LYS A CA 1
ATOM 1597 C C . LYS A 1 213 ? -16.420 2.739 21.029 1.00 85.12 213 LYS A C 1
ATOM 1599 O O . LYS A 1 213 ? -17.363 2.037 21.390 1.00 85.12 213 LYS A O 1
ATOM 1604 N N . PHE A 1 214 ? -15.157 2.480 21.342 1.00 86.12 214 PHE A N 1
ATOM 1605 C CA . PHE A 1 214 ? -14.735 1.438 22.276 1.00 86.12 214 PHE A CA 1
ATOM 1606 C C . PHE A 1 214 ? -14.401 2.067 23.632 1.00 86.12 214 PHE A C 1
ATOM 1608 O O . PHE A 1 214 ? -13.894 3.191 23.692 1.00 86.12 214 PHE A O 1
ATOM 1615 N N . LEU A 1 215 ? -14.717 1.362 24.715 1.00 84.38 215 LEU A N 1
ATOM 1616 C CA . LEU A 1 215 ? -14.596 1.835 26.095 1.00 84.38 215 LEU A CA 1
ATOM 1617 C C . LEU A 1 215 ? -13.883 0.758 26.915 1.00 84.38 215 LEU A C 1
ATOM 1619 O O . LEU A 1 215 ? -14.532 -0.095 27.506 1.00 84.38 215 LEU A O 1
ATOM 1623 N N . GLY A 1 216 ? -12.549 0.780 26.920 1.00 85.19 216 GLY A N 1
ATOM 1624 C CA . GLY A 1 216 ? -11.766 -0.288 27.547 1.00 85.19 216 GLY A CA 1
ATOM 1625 C C . GLY A 1 216 ? -11.968 -1.613 26.810 1.00 85.19 216 GLY A C 1
ATOM 1626 O O . GLY A 1 216 ? -11.602 -1.725 25.640 1.00 85.19 216 GLY A O 1
ATOM 1627 N N . ASP A 1 217 ? -12.552 -2.591 27.492 1.00 88.69 217 ASP A N 1
ATOM 1628 C CA . ASP A 1 217 ? -12.962 -3.897 26.969 1.00 88.69 217 ASP A CA 1
ATOM 1629 C C . ASP A 1 217 ? -14.385 -3.937 26.402 1.00 88.69 217 ASP A C 1
ATOM 1631 O O . ASP A 1 217 ? -14.788 -4.927 25.785 1.00 88.69 217 ASP A O 1
ATOM 1635 N N . GLY A 1 218 ? -15.112 -2.831 26.528 1.00 90.19 218 GLY A N 1
ATO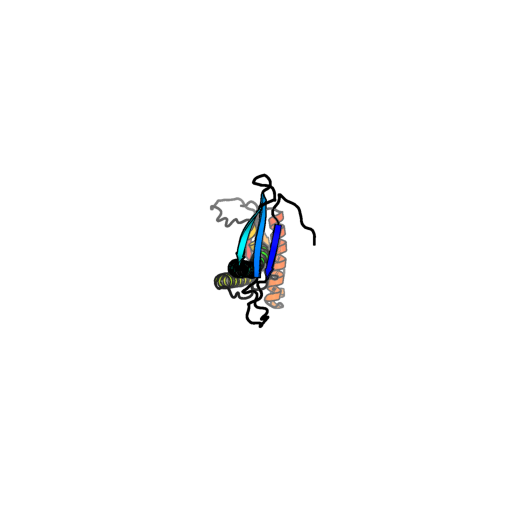M 1636 C CA . GLY A 1 218 ? -16.457 -2.673 26.016 1.00 90.19 218 GLY A CA 1
ATOM 1637 C C . GLY A 1 218 ? -16.573 -1.943 24.678 1.00 90.19 218 GLY A C 1
ATOM 1638 O O . GLY A 1 218 ? -15.631 -1.338 24.155 1.00 90.19 218 GLY A O 1
ATOM 1639 N N . MET A 1 219 ? -17.786 -1.957 24.128 1.00 91.69 219 MET A N 1
ATOM 1640 C CA . MET A 1 219 ? -18.155 -1.262 22.893 1.00 91.69 219 MET A CA 1
ATOM 1641 C C . MET A 1 219 ? -19.490 -0.538 23.076 1.00 91.69 219 MET A C 1
ATOM 1643 O O . MET A 1 219 ? -20.424 -1.076 23.671 1.00 91.69 219 MET A O 1
ATOM 1647 N N . LEU A 1 220 ? -19.580 0.672 22.524 1.00 93.12 220 LEU A N 1
ATOM 1648 C CA . LEU A 1 220 ? -20.816 1.428 22.365 1.00 93.12 220 LEU A CA 1
ATOM 1649 C C . LEU A 1 220 ? -21.216 1.390 20.890 1.00 93.12 220 LEU A C 1
ATOM 1651 O O . LEU A 1 220 ? -20.458 1.818 20.015 1.00 93.12 220 LEU A O 1
ATOM 1655 N N . ALA A 1 221 ? -22.416 0.894 20.619 1.00 92.88 221 ALA A N 1
ATOM 1656 C CA . ALA A 1 221 ? -23.026 0.934 19.296 1.00 92.88 221 ALA A CA 1
ATOM 1657 C C . ALA A 1 221 ? -24.434 1.522 19.377 1.00 92.88 221 ALA A C 1
ATOM 1659 O O . ALA A 1 221 ? -25.083 1.457 20.420 1.00 92.88 221 ALA A O 1
ATOM 1660 N N . PHE A 1 222 ? -24.923 2.074 18.276 1.00 92.12 222 PHE A N 1
ATOM 1661 C CA . PHE A 1 222 ? -26.294 2.550 18.164 1.00 92.12 222 PHE A CA 1
ATOM 1662 C C . PHE A 1 222 ? -26.983 1.991 16.922 1.00 92.12 222 PHE A C 1
ATOM 1664 O O . PHE A 1 222 ? -26.349 1.660 15.924 1.00 92.12 222 PHE A O 1
ATOM 1671 N N . PHE A 1 223 ? -28.305 1.892 16.996 1.00 91.81 223 PHE A N 1
ATOM 1672 C CA . PHE A 1 223 ? -29.183 1.415 15.935 1.00 91.81 223 PHE A CA 1
ATOM 1673 C C . PHE A 1 223 ? -30.254 2.470 15.656 1.00 91.81 223 PHE A C 1
ATOM 1675 O O . PHE A 1 223 ? -30.732 3.136 16.580 1.00 91.81 223 PHE A O 1
ATOM 1682 N N . GLY A 1 224 ? -30.633 2.610 14.386 1.00 82.31 224 GLY A N 1
ATOM 1683 C CA . GLY A 1 224 ? -31.512 3.690 13.921 1.00 82.31 224 GLY A CA 1
ATOM 1684 C C . GLY A 1 224 ? -30.768 4.939 13.426 1.00 82.31 224 GLY A C 1
ATOM 1685 O O . GLY A 1 224 ? -31.398 5.981 13.246 1.00 82.31 224 GLY A O 1
ATOM 1686 N N . ALA A 1 225 ? -29.447 4.837 13.218 1.00 72.44 225 ALA A N 1
ATOM 1687 C CA . ALA A 1 225 ? -28.630 5.830 12.518 1.00 72.44 225 ALA A CA 1
ATOM 1688 C C . ALA A 1 225 ? -27.405 5.163 11.814 1.00 72.44 225 ALA A C 1
ATOM 1690 O O . ALA A 1 225 ? -26.956 4.113 12.294 1.00 72.44 225 ALA A O 1
ATOM 1691 N N . PRO A 1 226 ? -26.847 5.719 10.711 1.00 57.38 226 PRO A N 1
ATOM 1692 C CA . PRO A 1 226 ? -26.957 7.111 10.258 1.00 57.38 226 PRO A CA 1
ATOM 1693 C C . PRO A 1 226 ? -28.362 7.552 9.873 1.00 57.38 226 PRO A C 1
ATOM 1695 O O . PRO A 1 226 ? -29.192 6.712 9.466 1.00 57.38 226 PRO A O 1
#

Secondary structure (DSSP, 8-state):
------SS-EEEEEE---SSS-----GGGEEEEEEEEE-SSSSS-EEEEEEEETHHHHHHHHHHHHHHHHHHHHHHHHHHHHHHHHHHHHHHHHHHHHHHHHHHTT--SS-PPPPPPSSHHHHHHHHHHHHHHHHHHHHHTTS-HHHHHHHHHH-----PPP-----EEEEE--TTHHHHHTTS-HHHHHHHHHHHHHHHHHHHHHTT-EEEEEETTEEEEEES--

pLDDT: mean 77.89, std 14.29, range [31.19, 97.56]